Protein AF-A0A9P6QKY1-F1 (afdb_monomer_lite)

Radius of gyration: 24.59 Å; chains: 1; bounding box: 48×55×64 Å

Organism: NCBI:txid64522

Structure (mmCIF, N/CA/C/O backbone):
data_AF-A0A9P6QKY1-F1
#
_entry.id   AF-A0A9P6QKY1-F1
#
loop_
_atom_site.group_PDB
_atom_site.id
_atom_site.type_symbol
_atom_site.label_atom_id
_atom_site.label_alt_id
_atom_site.label_comp_id
_atom_site.label_asym_id
_atom_site.label_entity_id
_atom_site.label_seq_id
_atom_site.pdbx_PDB_ins_code
_atom_site.Cartn_x
_atom_site.Cartn_y
_atom_site.Cartn_z
_atom_site.occupancy
_atom_site.B_iso_or_equiv
_atom_site.auth_seq_id
_atom_site.auth_comp_id
_atom_site.auth_asym_id
_atom_site.auth_atom_id
_atom_site.pdbx_PDB_model_num
ATOM 1 N N . MET A 1 1 ? -6.851 18.983 14.180 1.00 79.69 1 MET A N 1
ATOM 2 C CA . MET A 1 1 ? -6.840 17.558 13.769 1.00 79.69 1 MET A CA 1
ATOM 3 C C . MET A 1 1 ? -8.216 16.949 14.043 1.00 79.69 1 MET A C 1
ATOM 5 O O . MET A 1 1 ? -8.882 17.401 14.970 1.00 79.69 1 MET A O 1
ATOM 9 N N . HIS A 1 2 ? -8.666 15.983 13.232 1.00 94.00 2 HIS A N 1
ATOM 10 C CA . HIS A 1 2 ? -10.022 15.396 13.309 1.00 94.00 2 HIS A CA 1
ATOM 11 C C . HIS A 1 2 ? -10.077 14.049 14.049 1.00 94.00 2 HIS A C 1
ATOM 13 O O . HIS A 1 2 ? -11.131 13.424 14.133 1.00 94.00 2 HIS A O 1
ATOM 19 N N . GLY A 1 3 ? -8.948 13.593 14.584 1.00 94.62 3 GLY A N 1
ATOM 20 C CA . GLY A 1 3 ? -8.830 12.294 15.221 1.00 94.62 3 GLY A CA 1
ATOM 21 C C . GLY A 1 3 ? -7.382 11.898 15.446 1.00 94.62 3 GLY A C 1
ATOM 22 O O . GLY A 1 3 ? -6.483 12.725 15.276 1.00 94.62 3 GLY A O 1
ATOM 23 N N . ILE A 1 4 ? -7.203 10.636 15.818 1.00 94.75 4 ILE A N 1
ATOM 24 C CA . ILE A 1 4 ? -5.917 9.976 16.040 1.00 94.75 4 ILE A CA 1
ATOM 25 C C . ILE A 1 4 ? -5.932 8.651 15.276 1.00 94.75 4 ILE A C 1
ATOM 27 O O . ILE A 1 4 ? -6.934 7.933 15.306 1.00 94.75 4 ILE A O 1
ATOM 31 N N . ASP A 1 5 ? -4.815 8.346 14.621 1.00 95.25 5 ASP A N 1
ATOM 32 C CA . ASP A 1 5 ? -4.523 7.040 14.040 1.00 95.25 5 ASP A CA 1
ATOM 33 C C . ASP A 1 5 ? -3.373 6.398 14.824 1.00 95.25 5 ASP A C 1
ATOM 35 O O . ASP A 1 5 ? -2.398 7.077 15.150 1.00 95.25 5 ASP A O 1
ATOM 39 N N . LEU A 1 6 ? -3.520 5.126 15.191 1.00 94.38 6 LEU A N 1
ATOM 40 C CA . LEU A 1 6 ? -2.511 4.376 15.935 1.00 94.38 6 LEU A CA 1
ATOM 41 C C . LEU A 1 6 ? -1.862 3.328 15.035 1.00 94.38 6 LEU A C 1
ATOM 43 O O . LEU A 1 6 ? -2.525 2.382 14.617 1.00 94.38 6 LEU A O 1
ATOM 47 N N . ASP A 1 7 ? -0.557 3.458 14.828 1.00 93.81 7 ASP A N 1
ATOM 48 C CA . ASP A 1 7 ? 0.249 2.520 14.046 1.00 93.81 7 ASP A CA 1
ATOM 49 C C . ASP A 1 7 ? 1.260 1.805 14.957 1.00 93.81 7 ASP A C 1
ATOM 51 O O . ASP A 1 7 ? 2.445 2.134 15.020 1.00 93.81 7 ASP A O 1
ATOM 55 N N . TRP A 1 8 ? 0.752 0.892 15.793 1.00 92.94 8 TRP A N 1
ATOM 56 C CA . TRP A 1 8 ? 1.600 0.052 16.643 1.00 92.94 8 TRP A CA 1
ATOM 57 C C . TRP A 1 8 ? 1.934 -1.229 15.886 1.00 92.94 8 TRP A C 1
ATOM 59 O O . TRP A 1 8 ? 1.066 -2.078 15.680 1.00 92.94 8 TRP A O 1
ATOM 69 N N . GLU A 1 9 ? 3.214 -1.402 15.558 1.00 91.06 9 GLU A N 1
ATOM 70 C CA . GLU A 1 9 ? 3.731 -2.570 14.846 1.00 91.06 9 GLU A CA 1
ATOM 71 C C . GLU A 1 9 ? 4.593 -3.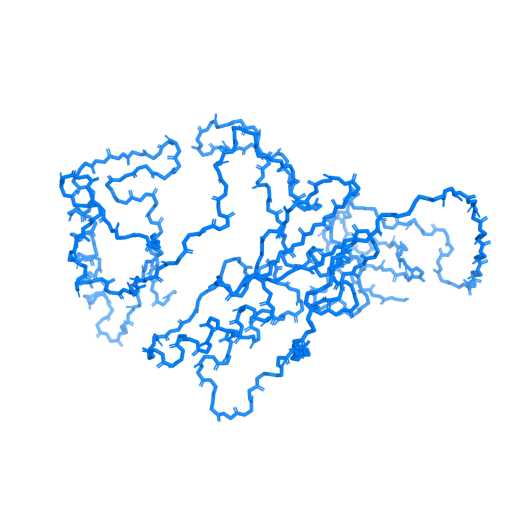508 15.726 1.00 91.06 9 GLU A C 1
ATOM 73 O O . GLU A 1 9 ? 5.805 -3.373 15.799 1.00 91.06 9 GLU A O 1
ATOM 78 N N . TYR A 1 10 ? 4.071 -4.499 16.444 1.00 89.50 10 TYR A N 1
ATOM 79 C CA . TYR A 1 10 ? 2.673 -4.888 16.576 1.00 89.50 10 TYR A CA 1
ATOM 80 C C . TYR A 1 10 ? 2.401 -5.335 18.019 1.00 89.50 10 TYR A C 1
ATOM 82 O O . TYR A 1 10 ? 3.297 -5.887 18.659 1.00 89.50 10 TYR A O 1
ATOM 90 N N . PRO A 1 11 ? 1.173 -5.183 18.539 1.00 91.12 11 PRO A N 1
ATOM 91 C CA . PRO A 1 11 ? 0.837 -5.720 19.849 1.00 91.12 11 PRO A CA 1
ATOM 92 C C . PRO A 1 11 ? 1.065 -7.238 19.915 1.00 91.12 11 PRO A C 1
ATOM 94 O O . PRO A 1 11 ? 0.528 -7.995 19.101 1.00 91.12 11 PRO A O 1
ATOM 97 N N . GLY A 1 12 ? 1.867 -7.678 20.887 1.00 87.44 12 GLY A N 1
ATOM 98 C CA . GLY A 1 12 ? 2.045 -9.086 21.247 1.00 87.44 12 GLY A CA 1
ATOM 99 C C . GLY A 1 12 ? 3.067 -9.837 20.396 1.00 87.44 12 GLY A C 1
ATOM 100 O O . GLY A 1 12 ? 3.273 -11.030 20.612 1.00 87.44 12 GLY A O 1
ATOM 101 N N . ARG A 1 13 ? 3.725 -9.163 19.442 1.00 86.00 13 ARG A N 1
ATOM 102 C CA . ARG A 1 13 ? 4.714 -9.782 18.551 1.00 86.00 13 ARG A CA 1
ATOM 103 C C . ARG A 1 13 ? 5.749 -8.784 18.038 1.00 86.00 13 ARG A C 1
ATOM 105 O O . ARG A 1 13 ? 5.562 -7.576 18.098 1.00 86.00 13 ARG A O 1
ATOM 112 N N . GLY A 1 14 ? 6.824 -9.309 17.457 1.00 84.00 14 GLY A N 1
ATOM 113 C CA . GLY A 1 14 ? 7.843 -8.481 16.812 1.00 84.00 14 GLY A CA 1
ATOM 114 C C . GLY A 1 14 ? 7.325 -7.765 15.558 1.00 84.00 14 GLY A C 1
ATOM 115 O O . GLY A 1 14 ? 6.615 -8.363 14.746 1.00 84.00 14 GLY A O 1
ATOM 116 N N . GLY A 1 15 ? 7.722 -6.500 15.410 1.00 84.44 15 GLY A N 1
ATOM 117 C CA . GLY A 1 15 ? 7.685 -5.732 14.164 1.00 84.44 15 GLY A CA 1
ATOM 118 C C . GLY A 1 15 ? 9.115 -5.397 13.746 1.00 84.44 15 GLY A C 1
ATOM 119 O O . GLY A 1 15 ? 9.842 -6.274 13.279 1.00 84.44 15 GLY A O 1
ATOM 120 N N . ALA A 1 16 ? 9.547 -4.158 13.981 1.00 84.00 16 ALA A N 1
ATOM 121 C CA . ALA A 1 16 ? 10.960 -3.798 13.892 1.00 84.00 16 ALA A CA 1
ATOM 122 C C . ALA A 1 16 ? 11.779 -4.515 14.984 1.00 84.00 16 ALA A C 1
ATOM 124 O O . ALA A 1 16 ? 11.264 -4.803 16.067 1.00 84.00 16 ALA A O 1
ATOM 125 N N . ILE A 1 17 ? 13.061 -4.795 14.721 1.00 82.25 17 ILE A N 1
ATOM 126 C CA . ILE A 1 17 ? 13.907 -5.615 15.614 1.00 82.25 17 ILE A CA 1
ATOM 127 C C . ILE A 1 17 ? 14.066 -5.025 17.023 1.00 82.25 17 ILE A C 1
ATOM 129 O O . ILE A 1 17 ? 14.285 -5.760 17.982 1.00 82.25 17 ILE A O 1
ATOM 133 N N . CYS A 1 18 ? 13.950 -3.704 17.156 1.00 86.38 18 CYS A N 1
ATOM 134 C CA . CYS A 1 18 ? 14.085 -2.998 18.424 1.00 86.38 18 CYS A CA 1
ATOM 135 C C . CYS A 1 18 ? 12.757 -2.787 19.165 1.00 86.38 18 CYS A C 1
ATOM 137 O O . CYS A 1 18 ? 12.752 -2.181 20.237 1.00 86.38 18 CYS A O 1
ATOM 139 N N . ASN A 1 19 ? 11.638 -3.278 18.626 1.00 89.81 19 ASN A N 1
ATOM 140 C CA . ASN A 1 19 ? 10.351 -3.142 19.291 1.00 89.81 19 ASN A CA 1
ATOM 141 C C . ASN A 1 19 ? 10.312 -4.016 20.547 1.00 89.81 19 ASN A C 1
ATOM 143 O O . ASN A 1 19 ? 10.598 -5.214 20.508 1.00 89.81 19 ASN A O 1
ATOM 147 N N . THR A 1 20 ? 9.923 -3.411 21.668 1.00 91.25 20 THR A N 1
ATOM 148 C CA . THR A 1 20 ? 9.626 -4.149 22.896 1.00 91.25 20 THR A CA 1
ATOM 149 C C . THR A 1 20 ? 8.319 -4.905 22.714 1.00 91.25 20 THR A C 1
ATOM 151 O O . THR A 1 20 ? 7.328 -4.330 22.271 1.00 91.25 20 THR A O 1
ATOM 154 N N . VAL A 1 21 ? 8.321 -6.183 23.087 1.00 92.31 21 VAL A N 1
ATOM 155 C CA . VAL A 1 21 ? 7.163 -7.070 22.954 1.00 92.31 21 VAL A CA 1
ATOM 156 C C . VAL A 1 21 ? 6.808 -7.650 24.311 1.00 92.31 21 VAL A C 1
ATOM 158 O O . VAL A 1 21 ? 7.677 -8.141 25.034 1.00 92.31 21 VAL A O 1
ATOM 161 N N . SER A 1 22 ? 5.522 -7.638 24.640 1.00 92.94 22 SER A N 1
ATOM 162 C CA . SER A 1 22 ? 4.975 -8.268 25.834 1.00 92.94 22 SER A CA 1
ATOM 163 C C . SER A 1 22 ? 3.760 -9.129 25.485 1.00 92.94 22 SER A C 1
ATOM 165 O O . SER A 1 22 ? 2.920 -8.715 24.685 1.00 92.94 22 SER A O 1
ATOM 167 N N . PRO A 1 23 ? 3.574 -10.292 26.138 1.00 90.44 23 PRO A N 1
ATOM 168 C CA . PRO A 1 23 ? 2.351 -11.083 25.975 1.00 90.44 23 PRO A CA 1
ATOM 169 C C . PRO A 1 23 ? 1.082 -10.326 26.413 1.00 90.44 23 PRO A C 1
ATOM 171 O O . PRO A 1 23 ? -0.024 -10.723 26.058 1.00 90.44 23 PRO A O 1
ATOM 174 N N . ASN A 1 24 ? 1.226 -9.228 27.166 1.00 92.88 24 ASN A N 1
ATOM 175 C CA . ASN A 1 24 ? 0.111 -8.394 27.617 1.00 92.88 24 ASN A CA 1
ATOM 176 C C . ASN A 1 24 ? -0.253 -7.266 26.636 1.00 92.88 24 ASN A C 1
ATOM 178 O O . ASN A 1 24 ? -1.243 -6.574 26.868 1.00 92.88 24 ASN A O 1
ATOM 182 N N . ASP A 1 25 ? 0.509 -7.053 25.559 1.00 94.00 25 ASP A N 1
ATOM 183 C CA . ASP A 1 25 ? 0.324 -5.904 24.662 1.00 94.00 25 ASP A CA 1
ATOM 184 C C . ASP A 1 25 ? -1.070 -5.868 24.034 1.00 94.00 25 ASP A C 1
ATOM 186 O O . ASP A 1 25 ? -1.705 -4.821 24.043 1.00 94.00 25 ASP A O 1
ATOM 190 N N . SER A 1 26 ? -1.596 -7.000 23.552 1.00 88.00 26 SER A N 1
ATOM 191 C CA . SER A 1 26 ? -2.948 -7.058 22.972 1.00 88.00 26 SER A CA 1
ATOM 192 C C . SER A 1 26 ? -4.027 -6.652 23.986 1.00 88.00 26 SER A C 1
ATOM 194 O O . SER A 1 26 ? -4.964 -5.923 23.654 1.00 88.00 26 SER A O 1
ATOM 196 N N . ALA A 1 27 ? -3.890 -7.093 25.244 1.00 88.56 27 ALA A N 1
ATOM 197 C CA . ALA A 1 27 ? -4.816 -6.735 26.317 1.00 88.56 27 ALA A CA 1
ATOM 198 C C . ALA A 1 27 ? -4.703 -5.244 26.678 1.00 88.56 27 ALA A C 1
ATOM 200 O O . ALA A 1 27 ? -5.717 -4.557 26.805 1.00 88.56 27 ALA A O 1
ATOM 201 N N . ASN A 1 28 ? -3.477 -4.730 26.772 1.00 94.06 28 ASN A N 1
ATOM 202 C CA . ASN A 1 28 ? -3.206 -3.327 27.075 1.00 94.06 28 ASN A CA 1
ATOM 203 C C . ASN A 1 28 ? -3.630 -2.396 25.934 1.00 94.06 28 ASN A C 1
ATOM 205 O O . ASN A 1 28 ? -4.143 -1.311 26.188 1.00 94.06 28 ASN A O 1
ATOM 209 N N . TYR A 1 29 ? -3.484 -2.823 24.681 1.00 93.12 29 TYR A N 1
ATOM 210 C CA . TYR A 1 29 ? -3.915 -2.060 23.517 1.00 93.12 29 TYR A CA 1
ATOM 211 C C . TYR A 1 29 ? -5.436 -1.864 23.511 1.00 93.12 29 TYR A C 1
ATOM 213 O O . TYR A 1 29 ? -5.920 -0.765 23.250 1.00 93.12 29 TYR A O 1
ATOM 221 N N . LEU A 1 30 ? -6.208 -2.883 23.910 1.00 90.19 30 LEU A N 1
ATOM 222 C CA . LEU A 1 30 ? -7.654 -2.737 24.102 1.00 90.19 30 LEU A CA 1
ATOM 223 C C . LEU A 1 30 ? -7.997 -1.727 25.209 1.00 90.19 30 LEU A C 1
ATOM 225 O O . LEU A 1 30 ? -8.941 -0.950 25.051 1.00 90.19 30 LEU A O 1
ATOM 229 N N . VAL A 1 31 ? -7.257 -1.738 26.322 1.00 95.94 31 VAL A N 1
ATOM 230 C CA . VAL A 1 31 ? -7.430 -0.751 27.401 1.00 95.94 31 VAL A CA 1
ATOM 231 C C . VAL A 1 31 ? -7.135 0.657 26.878 1.00 95.94 31 VAL A C 1
ATOM 233 O O . VAL A 1 31 ? -7.994 1.526 27.002 1.00 95.94 31 VAL A O 1
ATOM 236 N N . LEU A 1 32 ? -6.006 0.850 26.187 1.00 95.38 32 LEU A N 1
ATOM 237 C CA . LEU A 1 32 ? -5.625 2.120 25.566 1.00 95.38 32 LEU A CA 1
ATOM 238 C C . LEU A 1 32 ? -6.720 2.655 24.634 1.00 95.38 32 LEU A C 1
ATOM 240 O O . LEU A 1 32 ? -7.114 3.812 24.752 1.00 95.38 32 LEU A O 1
ATOM 244 N N . LEU A 1 33 ? -7.246 1.825 23.728 1.00 93.25 33 LEU A N 1
ATOM 245 C CA . LEU A 1 33 ? -8.298 2.237 22.794 1.00 93.25 33 LEU A CA 1
ATOM 246 C C . LEU A 1 33 ? -9.579 2.678 23.520 1.00 93.25 33 LEU A C 1
ATOM 248 O O . LEU A 1 33 ? -10.215 3.651 23.110 1.00 93.25 33 LEU A O 1
ATOM 252 N N . ARG A 1 34 ? -9.961 1.981 24.599 1.00 94.75 34 ARG A N 1
ATOM 253 C CA . ARG A 1 34 ? -11.142 2.322 25.410 1.00 94.75 34 ARG A CA 1
ATOM 254 C C . ARG A 1 34 ? -10.952 3.631 26.162 1.00 94.75 34 ARG A C 1
ATOM 256 O O . ARG A 1 34 ? -11.845 4.475 26.130 1.00 94.75 34 ARG A O 1
ATOM 263 N N . GLU A 1 35 ? -9.808 3.801 26.812 1.00 97.12 35 GLU A N 1
ATOM 264 C CA . GLU A 1 35 ? -9.489 5.018 27.556 1.00 97.12 35 GLU A CA 1
ATOM 265 C C . GLU A 1 35 ? -9.381 6.219 26.620 1.00 97.12 35 GLU A C 1
ATOM 267 O O . GLU A 1 35 ? -9.998 7.250 26.879 1.00 97.12 35 GLU A O 1
ATOM 272 N N . LEU A 1 36 ? -8.694 6.068 25.485 1.00 95.06 36 LEU A N 1
ATOM 273 C CA . LEU A 1 36 ? -8.561 7.129 24.495 1.00 95.06 36 LEU A CA 1
ATOM 274 C C . LEU A 1 36 ? -9.926 7.534 23.931 1.00 95.06 36 LEU A C 1
ATOM 276 O O . LEU A 1 36 ? -10.232 8.722 23.876 1.00 95.06 36 LEU A O 1
ATOM 280 N N . ARG A 1 37 ? -10.788 6.568 23.585 1.00 95.75 37 ARG A N 1
ATOM 281 C CA . ARG A 1 37 ? -12.160 6.861 23.146 1.00 95.75 37 ARG A CA 1
ATOM 282 C C . ARG A 1 37 ? -12.946 7.628 24.209 1.00 95.75 37 ARG A C 1
ATOM 284 O O . ARG A 1 37 ? -13.554 8.642 23.876 1.00 95.75 37 ARG A O 1
ATOM 291 N N . ALA A 1 38 ? -12.909 7.171 25.462 1.00 95.88 38 ALA A N 1
ATOM 292 C CA . ALA A 1 38 ? -13.617 7.816 26.565 1.00 95.88 38 ALA A CA 1
ATOM 293 C C . ALA A 1 38 ? -13.131 9.256 26.791 1.00 95.88 38 ALA A C 1
ATOM 295 O O . ALA A 1 38 ? -13.950 10.164 26.904 1.00 95.88 38 ALA A O 1
ATOM 296 N N . GLN A 1 39 ? -11.815 9.488 26.788 1.00 96.88 39 GLN A N 1
ATOM 297 C CA . GLN A 1 39 ? -11.246 10.832 26.931 1.00 96.88 39 GLN A CA 1
ATOM 298 C C . GLN A 1 39 ? -11.596 11.737 25.746 1.00 96.88 39 GLN A C 1
ATOM 300 O O . GLN A 1 39 ? -11.963 12.891 25.943 1.00 96.88 39 GLN A O 1
ATOM 305 N N . MET A 1 40 ? -11.557 11.219 24.515 1.00 95.00 40 MET A N 1
ATOM 306 C CA . MET A 1 40 ? -11.964 11.982 23.331 1.00 95.00 40 MET A CA 1
ATOM 307 C C . MET A 1 40 ? -13.449 12.367 23.372 1.00 95.00 40 MET A C 1
ATOM 309 O O . MET A 1 40 ? -13.797 13.458 22.931 1.00 95.00 40 MET A O 1
ATOM 313 N N . ASP A 1 41 ? -14.325 11.498 23.879 1.00 95.19 41 ASP A N 1
ATOM 314 C CA . ASP A 1 41 ? -15.757 11.801 24.011 1.00 95.19 41 ASP A CA 1
ATOM 315 C C . ASP A 1 41 ? -16.029 12.849 25.101 1.00 95.19 41 ASP A C 1
ATOM 317 O O . ASP A 1 41 ? -16.921 13.682 24.939 1.00 95.19 41 ASP A O 1
ATOM 321 N N . LEU A 1 42 ? -15.246 12.839 26.186 1.00 97.38 42 LEU A N 1
ATOM 322 C CA . LEU A 1 42 ? -15.329 13.839 27.254 1.00 97.38 42 LEU A CA 1
ATOM 323 C C . LEU A 1 42 ? -14.832 15.218 26.804 1.00 97.38 42 LEU A C 1
ATOM 325 O O . LEU A 1 42 ? -15.496 16.217 27.066 1.00 97.38 42 LEU A O 1
ATOM 329 N N . GLU A 1 43 ? -13.685 15.270 26.127 1.00 97.62 43 GLU A N 1
ATOM 330 C CA . GLU A 1 43 ? -13.065 16.526 25.686 1.00 97.62 43 GLU A CA 1
ATOM 331 C C . GLU A 1 43 ? -13.818 17.159 24.505 1.00 97.62 43 GLU A C 1
ATOM 333 O O . GLU A 1 43 ? -13.905 18.382 24.385 1.00 97.62 43 GLU A O 1
ATOM 338 N N . PHE A 1 44 ? -14.405 16.334 23.630 1.00 96.69 44 PHE A N 1
ATOM 339 C CA . PHE A 1 44 ? -15.083 16.783 22.411 1.00 96.69 44 PHE A CA 1
ATOM 340 C C . PHE A 1 44 ? -16.556 16.331 22.358 1.00 96.69 44 PHE A C 1
ATOM 342 O O . PHE A 1 44 ? -16.955 15.623 21.429 1.00 96.69 44 PHE A O 1
ATOM 349 N N . PRO A 1 45 ? -17.416 16.780 23.294 1.00 94.81 45 PRO A N 1
ATOM 350 C CA . PRO A 1 45 ? -18.779 16.259 23.445 1.00 94.81 45 PRO A CA 1
ATOM 351 C C . PRO A 1 45 ? -19.698 16.561 22.252 1.00 94.81 45 PRO A C 1
ATOM 353 O O . PRO A 1 45 ? -20.673 15.851 22.020 1.00 94.81 45 PRO A O 1
ATOM 356 N N . ASN A 1 46 ? -19.382 17.605 21.479 1.00 96.31 46 ASN A N 1
ATOM 357 C CA . ASN A 1 46 ? -20.157 18.033 20.310 1.00 96.31 46 ASN A CA 1
ATOM 358 C C . ASN A 1 46 ? -19.431 17.782 18.979 1.00 96.31 46 ASN A C 1
ATOM 360 O O . ASN A 1 46 ? -19.927 18.185 17.930 1.00 96.31 46 ASN A O 1
ATOM 364 N N . ASP A 1 47 ? -18.255 17.147 19.004 1.00 94.88 47 ASP A N 1
ATOM 365 C CA . ASP A 1 47 ? -17.453 16.889 17.808 1.00 94.88 47 ASP A CA 1
ATOM 366 C C . ASP A 1 47 ? -16.799 15.506 17.885 1.00 94.88 47 ASP A C 1
ATOM 368 O O . ASP A 1 47 ? -15.733 15.311 18.475 1.00 94.88 47 ASP A O 1
ATOM 372 N N . ARG A 1 48 ? -17.455 14.518 17.271 1.00 92.44 48 ARG A N 1
ATOM 373 C CA . ARG A 1 48 ? -17.008 13.127 17.328 1.00 92.44 48 ARG A CA 1
ATOM 374 C C . ARG A 1 48 ? -15.720 12.926 16.527 1.00 92.44 48 ARG A C 1
ATOM 376 O O . ARG A 1 48 ? -15.744 12.685 15.322 1.00 92.44 48 ARG A O 1
ATOM 383 N N . LYS A 1 49 ? -14.593 12.926 17.235 1.00 94.69 49 LYS A N 1
ATOM 384 C CA . LYS A 1 49 ? -13.260 12.660 16.674 1.00 94.69 49 LYS A CA 1
ATOM 385 C C . LYS A 1 49 ? -13.088 11.209 16.216 1.00 94.69 49 LYS A C 1
ATOM 387 O O . LYS A 1 49 ? -13.568 10.287 16.881 1.00 94.69 49 LYS A O 1
ATOM 392 N N . LEU A 1 50 ? -12.346 10.993 15.130 1.00 94.12 50 LEU A N 1
ATOM 393 C CA . LEU A 1 50 ? -11.979 9.658 14.646 1.00 94.12 50 LEU A CA 1
ATOM 394 C C . LEU A 1 50 ? -10.921 9.011 15.548 1.00 94.12 50 LEU A C 1
ATOM 396 O O . LEU A 1 50 ? -9.988 9.672 15.993 1.00 94.12 50 LEU A O 1
ATOM 400 N N . LEU A 1 51 ? -11.072 7.711 15.783 1.00 93.25 51 LEU A N 1
ATOM 401 C CA . LEU A 1 51 ? -10.035 6.855 16.348 1.00 93.25 51 LEU A CA 1
ATOM 402 C C . LEU A 1 51 ? -9.855 5.688 15.380 1.00 93.25 51 LEU A C 1
ATOM 404 O O . LEU A 1 51 ? -10.794 4.912 15.181 1.00 93.25 51 LEU A O 1
ATOM 408 N N . THR A 1 52 ? -8.699 5.626 14.732 1.00 92.88 52 THR A N 1
ATOM 409 C CA . THR A 1 52 ? -8.354 4.614 13.728 1.00 92.88 52 THR A CA 1
ATOM 410 C C . THR A 1 52 ? -7.044 3.924 14.093 1.00 92.88 52 THR A C 1
ATOM 412 O O . THR A 1 52 ? -6.351 4.340 15.024 1.00 92.88 52 THR A O 1
ATOM 415 N N . ALA A 1 53 ? -6.752 2.817 13.416 1.00 90.44 53 ALA A N 1
ATOM 416 C CA . ALA A 1 53 ? -5.495 2.109 13.573 1.00 90.44 53 ALA A CA 1
ATOM 417 C C . ALA A 1 53 ? -5.080 1.449 12.258 1.00 90.44 53 ALA A C 1
ATOM 419 O O . ALA A 1 53 ? -5.922 0.855 11.572 1.00 90.44 53 ALA A O 1
ATOM 420 N N . ALA A 1 54 ? -3.785 1.498 11.957 1.00 87.12 54 ALA A N 1
ATOM 421 C CA . ALA A 1 54 ? -3.150 0.589 11.019 1.00 87.12 54 ALA A CA 1
ATOM 422 C C . ALA A 1 54 ? -2.881 -0.739 11.738 1.00 87.12 54 ALA A C 1
ATOM 424 O O . ALA A 1 54 ? -2.384 -0.789 12.863 1.00 87.12 54 ALA A O 1
ATOM 425 N N . VAL A 1 55 ? -3.297 -1.838 11.109 1.00 82.94 55 VAL A N 1
ATOM 426 C CA . VAL A 1 55 ? -3.198 -3.178 11.689 1.00 82.94 55 VAL A CA 1
ATOM 427 C C . VAL A 1 55 ? -2.647 -4.146 10.659 1.00 82.94 55 VAL A C 1
ATOM 429 O O . VAL A 1 55 ? -2.815 -3.984 9.449 1.00 82.94 55 VAL A O 1
ATOM 432 N N . ARG A 1 56 ? -2.011 -5.203 11.150 1.00 78.19 56 ARG A N 1
ATOM 433 C CA . ARG A 1 56 ? -1.519 -6.294 10.316 1.00 78.19 56 ARG A CA 1
ATOM 434 C C . ARG A 1 56 ? -2.679 -7.022 9.624 1.00 78.19 56 ARG A C 1
ATOM 436 O O . ARG A 1 56 ? -3.752 -7.187 10.192 1.00 78.19 56 ARG A O 1
ATOM 443 N N . VAL A 1 57 ? -2.423 -7.557 8.427 1.00 69.06 57 VAL A N 1
ATOM 444 C CA . VAL A 1 57 ? -3.393 -8.382 7.672 1.00 69.06 57 VAL A CA 1
ATOM 445 C C . VAL A 1 57 ? -3.770 -9.693 8.380 1.00 69.06 57 VAL A C 1
ATOM 447 O O . VAL A 1 57 ? -4.842 -10.246 8.154 1.00 69.06 57 VAL A O 1
ATOM 450 N N . GLN A 1 58 ? -2.887 -10.213 9.238 1.00 64.50 58 GLN A N 1
ATOM 451 C CA . GLN A 1 58 ? -3.175 -11.364 10.092 1.00 64.50 58 GLN A CA 1
ATOM 452 C C . GLN A 1 58 ? -3.743 -10.885 11.436 1.00 64.50 58 GLN A C 1
ATOM 454 O O . GLN A 1 58 ? -3.262 -9.869 11.942 1.00 64.50 58 GLN A O 1
ATOM 459 N N . PRO A 1 59 ? -4.679 -11.637 12.048 1.00 56.69 59 PRO A N 1
ATOM 460 C CA . PRO A 1 59 ? -5.221 -11.335 13.373 1.00 56.69 59 PRO A CA 1
ATOM 461 C C . PRO A 1 59 ? -4.159 -10.992 14.429 1.00 56.69 59 PRO A C 1
ATOM 463 O O . PRO A 1 59 ? -3.030 -11.494 14.380 1.00 56.69 59 PRO A O 1
ATOM 466 N N . PHE A 1 60 ? -4.535 -10.190 15.431 1.00 58.28 60 PHE A N 1
ATOM 467 C CA . PHE A 1 60 ? -3.725 -10.001 16.640 1.00 58.28 60 PHE A CA 1
ATOM 468 C C . PHE A 1 60 ? -3.411 -11.349 17.308 1.00 58.28 60 PHE A C 1
ATOM 470 O O . PHE A 1 60 ? -4.186 -12.303 17.180 1.00 58.28 60 PHE A O 1
ATOM 477 N N . ASP A 1 61 ? -2.268 -11.438 17.994 1.00 66.75 61 ASP A N 1
ATOM 478 C CA . ASP A 1 61 ? -1.953 -12.636 18.776 1.00 66.75 61 ASP A CA 1
ATOM 479 C C . ASP A 1 61 ? -2.750 -12.644 20.083 1.00 66.75 61 ASP A C 1
ATOM 481 O O . ASP A 1 61 ? -2.896 -11.616 20.758 1.00 66.75 61 ASP A O 1
ATOM 485 N N . GLY A 1 62 ? -3.269 -13.823 20.423 1.00 60.09 62 GLY A N 1
ATOM 486 C CA . GLY A 1 62 ? -3.839 -14.111 21.730 1.00 60.09 62 GLY A CA 1
ATOM 487 C C . GLY A 1 62 ? -2.751 -14.286 22.789 1.00 60.09 62 GLY A C 1
ATOM 488 O O . GLY A 1 62 ? -1.557 -14.291 22.497 1.00 60.09 62 GLY A O 1
ATOM 489 N N . ALA A 1 63 ? -3.169 -14.490 24.040 1.00 61.28 63 ALA A N 1
ATOM 490 C CA . ALA A 1 63 ? -2.253 -14.731 25.163 1.00 61.28 63 ALA A CA 1
ATOM 491 C C . ALA A 1 63 ? -1.382 -15.996 24.992 1.00 61.28 63 ALA A C 1
ATOM 493 O O . ALA A 1 63 ? -0.400 -16.179 25.704 1.00 61.28 63 ALA A O 1
ATOM 494 N N . ASP A 1 64 ? -1.741 -16.870 24.053 1.00 68.25 64 ASP A N 1
ATOM 495 C CA . ASP A 1 64 ? -1.007 -18.074 23.673 1.00 68.25 64 ASP A CA 1
ATOM 496 C C . ASP A 1 64 ? 0.015 -17.842 22.543 1.00 68.25 64 ASP A C 1
ATOM 498 O O . ASP A 1 64 ? 0.642 -18.799 22.083 1.00 68.25 64 ASP A O 1
ATOM 502 N N . GLY A 1 65 ? 0.180 -16.597 22.080 1.00 58.53 65 GLY A N 1
ATOM 503 C CA . GLY A 1 65 ? 1.104 -16.228 21.004 1.00 58.53 65 GLY A CA 1
ATOM 504 C C . GLY A 1 65 ? 0.669 -16.710 19.618 1.00 58.53 65 GLY A C 1
ATOM 505 O O . GLY A 1 65 ? 1.494 -16.767 18.705 1.00 58.53 65 GLY A O 1
ATOM 506 N N . LYS A 1 66 ? -0.601 -17.102 19.450 1.00 65.25 66 LYS A N 1
ATOM 507 C CA . LYS A 1 66 ? -1.162 -17.537 18.165 1.00 65.25 66 LYS A CA 1
ATOM 508 C C . LYS A 1 66 ? -2.156 -16.507 17.631 1.00 65.25 66 LYS A C 1
ATOM 510 O O . LYS A 1 66 ? -2.836 -15.860 18.433 1.00 65.25 66 LYS A O 1
ATOM 515 N N . PRO A 1 67 ? -2.324 -16.400 16.296 1.00 55.25 67 PRO A N 1
ATOM 516 C CA . PRO A 1 67 ? -3.373 -15.569 15.718 1.00 55.25 67 PRO A CA 1
ATOM 517 C C . PRO A 1 67 ? -4.735 -15.938 16.312 1.00 55.25 67 PRO A C 1
ATOM 519 O O . PRO A 1 67 ? -5.144 -17.101 16.265 1.00 55.25 67 PRO A O 1
ATOM 522 N N . MET A 1 68 ? -5.435 -14.956 16.884 1.00 51.25 68 MET A N 1
ATOM 523 C CA . MET A 1 68 ? -6.734 -15.184 17.514 1.00 51.25 68 MET A CA 1
ATOM 524 C C . MET A 1 68 ? -7.739 -15.745 16.499 1.00 51.25 68 MET A C 1
ATOM 526 O O . MET A 1 68 ? -7.982 -15.146 15.453 1.00 51.25 68 MET A O 1
ATOM 530 N N . ALA A 1 69 ? -8.374 -16.873 16.833 1.00 52.12 69 ALA A N 1
ATOM 531 C CA . ALA A 1 69 ? -9.383 -17.514 15.981 1.00 52.12 69 ALA A CA 1
ATOM 532 C C . ALA A 1 69 ? -10.720 -16.744 15.925 1.00 52.12 69 ALA A C 1
ATOM 534 O O . ALA A 1 69 ? -11.501 -16.926 14.995 1.00 52.12 69 ALA A O 1
ATOM 535 N N . ASN A 1 70 ? -10.989 -15.880 16.911 1.00 50.56 70 ASN A N 1
ATOM 536 C CA . ASN A 1 70 ? -12.168 -15.020 16.960 1.00 50.56 70 ASN A CA 1
ATOM 537 C C . ASN A 1 70 ? -11.739 -13.550 17.070 1.00 50.56 70 ASN A C 1
ATOM 539 O O . ASN A 1 70 ? -11.303 -13.097 18.126 1.00 50.56 70 ASN A O 1
ATOM 543 N N . VAL A 1 71 ? -11.905 -12.817 15.970 1.00 49.03 71 VAL A N 1
ATOM 544 C CA . VAL A 1 71 ? -11.680 -11.369 15.860 1.00 49.03 71 VAL A CA 1
ATOM 545 C C . VAL A 1 71 ? -12.983 -10.617 15.592 1.00 49.03 71 VAL A C 1
ATOM 547 O O . VAL A 1 71 ? -12.959 -9.544 15.003 1.00 49.03 71 VAL A O 1
ATOM 550 N N . ALA A 1 72 ? -14.143 -11.151 15.998 1.00 50.62 72 ALA A N 1
ATOM 551 C CA . ALA A 1 72 ? -15.447 -10.518 15.752 1.00 50.62 72 ALA A CA 1
ATOM 552 C C . ALA A 1 72 ? -15.553 -9.092 16.333 1.00 50.62 72 ALA A C 1
ATOM 554 O O . ALA A 1 72 ? -16.360 -8.291 15.874 1.00 50.62 72 ALA A O 1
ATOM 555 N N . ALA A 1 73 ? -14.692 -8.752 17.295 1.00 50.06 73 ALA A N 1
ATOM 556 C CA . ALA A 1 73 ? -14.526 -7.397 17.812 1.00 50.06 73 ALA A CA 1
ATOM 557 C C . ALA A 1 73 ? -13.702 -6.445 16.900 1.00 50.06 73 ALA A C 1
ATOM 559 O O . ALA A 1 73 ? -13.637 -5.257 17.197 1.00 50.06 73 ALA A O 1
ATOM 560 N N . PHE A 1 74 ? -13.085 -6.931 15.811 1.00 45.00 74 PHE A N 1
ATOM 561 C CA . PHE A 1 74 ? -12.058 -6.244 14.996 1.00 45.00 74 PHE A CA 1
ATOM 562 C C . PHE A 1 74 ? -12.160 -6.503 13.467 1.00 45.00 74 PHE A C 1
ATOM 564 O O . PHE A 1 74 ? -11.171 -6.391 12.750 1.00 45.00 74 PHE A O 1
ATOM 571 N N . ALA A 1 75 ? -13.319 -6.908 12.945 1.00 34.19 75 ALA A N 1
ATOM 572 C CA . ALA A 1 75 ? -13.441 -7.612 11.659 1.00 34.19 75 ALA A CA 1
ATOM 573 C C . ALA A 1 75 ? -12.853 -6.931 10.387 1.00 34.19 75 ALA A C 1
ATOM 575 O O . ALA A 1 75 ? -13.298 -5.850 10.004 1.00 34.19 75 ALA A O 1
ATOM 576 N N . MET A 1 76 ? -11.996 -7.669 9.652 1.00 31.30 76 MET A N 1
ATOM 577 C CA . MET A 1 76 ? -11.900 -7.730 8.174 1.00 31.30 76 MET A CA 1
ATOM 578 C C . MET A 1 76 ? -11.463 -9.144 7.703 1.00 31.30 76 MET A C 1
ATOM 580 O O . MET A 1 76 ? -10.813 -9.884 8.436 1.00 31.30 76 MET A O 1
ATOM 584 N N . ASN A 1 77 ? -11.913 -9.513 6.497 1.00 33.94 77 ASN A N 1
ATOM 585 C CA . ASN A 1 77 ? -12.129 -10.854 5.917 1.00 33.94 77 ASN A CA 1
ATOM 586 C C . ASN A 1 77 ? -10.851 -11.602 5.437 1.00 33.94 77 ASN A C 1
ATOM 588 O O . ASN A 1 77 ? -9.960 -10.981 4.863 1.00 33.94 77 ASN A O 1
ATOM 592 N N . THR A 1 78 ? -10.789 -12.934 5.606 1.00 37.00 78 THR A N 1
ATOM 593 C CA . THR A 1 78 ? -9.609 -13.797 5.371 1.00 37.00 78 THR A CA 1
ATOM 594 C C . THR A 1 78 ? -9.926 -15.053 4.545 1.00 37.00 78 THR A C 1
ATOM 596 O O . THR A 1 78 ? -10.361 -16.048 5.111 1.00 37.00 78 THR A O 1
ATOM 599 N N . GLN A 1 79 ? -9.605 -15.085 3.242 1.00 33.22 79 GLN A N 1
ATOM 600 C CA . GLN A 1 79 ? -9.269 -16.333 2.521 1.00 33.22 79 GLN A CA 1
ATOM 601 C C . GLN A 1 79 ? -8.248 -16.056 1.400 1.00 33.22 79 GLN A C 1
ATOM 603 O O . GLN A 1 79 ? -8.403 -15.120 0.625 1.00 33.22 79 GLN A O 1
ATOM 608 N N . ASN A 1 80 ? -7.181 -16.860 1.367 1.00 35.09 80 ASN A N 1
ATOM 609 C CA . ASN A 1 80 ? -5.943 -16.698 0.591 1.00 35.09 80 ASN A CA 1
ATOM 610 C C . ASN A 1 80 ? -5.693 -17.947 -0.282 1.00 35.09 80 ASN A C 1
ATOM 612 O O . ASN A 1 80 ? -5.973 -19.048 0.200 1.00 35.09 80 ASN A O 1
ATOM 616 N N . PRO A 1 81 ? -5.049 -17.827 -1.458 1.00 38.50 81 PRO A N 1
ATOM 617 C CA . PRO A 1 81 ? -4.234 -18.896 -2.026 1.00 38.50 81 PRO A CA 1
ATOM 618 C C . PRO A 1 81 ? -2.739 -18.509 -2.157 1.00 38.50 81 PRO A C 1
ATOM 620 O O . PRO A 1 81 ? -2.374 -17.482 -2.711 1.00 38.50 81 PRO A O 1
ATOM 623 N N . ILE A 1 82 ? -1.880 -19.376 -1.604 1.00 36.50 82 ILE A N 1
ATOM 624 C CA . ILE A 1 82 ? -0.508 -19.794 -1.993 1.00 36.50 82 ILE A CA 1
ATOM 625 C C . ILE A 1 82 ? 0.416 -18.795 -2.759 1.00 36.50 82 ILE A C 1
ATOM 627 O O . ILE A 1 82 ? 1.093 -19.167 -3.703 1.00 36.50 82 ILE A O 1
ATOM 631 N N . SER A 1 83 ? 0.484 -17.542 -2.300 1.00 44.34 83 SER A N 1
ATOM 632 C CA . SER A 1 83 ? 1.670 -16.666 -2.154 1.00 44.34 83 SER A CA 1
ATOM 633 C C . SER A 1 83 ? 2.763 -16.606 -3.253 1.00 44.34 83 SER A C 1
ATOM 635 O O . SER A 1 83 ? 3.649 -17.455 -3.317 1.00 44.34 83 SER A O 1
ATOM 637 N N . MET A 1 84 ? 2.858 -15.447 -3.921 1.00 41.75 84 MET A N 1
ATOM 638 C CA . MET A 1 84 ? 4.062 -14.928 -4.615 1.00 41.75 84 MET A CA 1
ATOM 639 C C . MET A 1 84 ? 5.233 -14.563 -3.677 1.00 41.75 84 MET A C 1
ATOM 641 O O . MET A 1 84 ? 6.303 -14.153 -4.127 1.00 41.75 84 MET A O 1
ATOM 645 N N . TYR A 1 85 ? 5.023 -14.631 -2.362 1.00 49.38 85 TYR A N 1
ATOM 646 C CA . TYR A 1 85 ? 6.024 -14.279 -1.366 1.00 49.38 85 TYR A CA 1
ATOM 647 C C . TYR A 1 85 ? 7.044 -15.412 -1.251 1.00 49.38 85 TYR A C 1
ATOM 649 O O . TYR A 1 85 ? 6.754 -16.498 -0.749 1.00 49.38 85 TYR A O 1
ATOM 657 N N . VAL A 1 86 ? 8.247 -15.145 -1.753 1.00 47.53 86 VAL A N 1
ATOM 658 C CA . VAL A 1 86 ? 9.426 -15.990 -1.560 1.00 47.53 86 VAL A CA 1
ATOM 659 C C . VAL A 1 86 ? 9.998 -15.791 -0.156 1.00 47.53 86 VAL A C 1
ATOM 661 O O . VAL A 1 86 ? 9.771 -14.758 0.480 1.00 47.53 86 VAL A O 1
ATOM 664 N N . ASN A 1 87 ? 10.769 -16.767 0.334 1.00 50.59 87 ASN A N 1
ATOM 665 C CA . ASN A 1 87 ? 11.502 -16.607 1.590 1.00 50.59 87 ASN A CA 1
ATOM 666 C C . ASN A 1 87 ? 12.363 -15.339 1.536 1.00 50.59 87 ASN A C 1
ATOM 668 O O . ASN A 1 87 ? 13.176 -15.175 0.624 1.00 50.59 87 ASN A O 1
ATOM 672 N N . LYS A 1 88 ? 12.192 -14.464 2.533 1.00 56.41 88 LYS A N 1
ATOM 673 C CA . LYS A 1 88 ? 12.999 -13.253 2.696 1.00 56.41 88 LYS A CA 1
ATOM 674 C C . LYS A 1 88 ? 14.478 -13.643 2.746 1.00 56.41 88 LYS A C 1
ATOM 676 O O . LYS A 1 88 ? 14.889 -14.422 3.604 1.00 56.41 88 LYS A O 1
ATOM 681 N N . THR A 1 89 ? 15.273 -13.109 1.825 1.00 64.50 89 THR A N 1
ATOM 682 C CA . THR A 1 89 ? 16.732 -13.229 1.859 1.00 64.50 89 THR A CA 1
ATOM 683 C C . THR A 1 89 ? 17.303 -12.284 2.915 1.00 64.50 89 THR A C 1
ATOM 685 O O . THR A 1 89 ? 16.748 -11.216 3.166 1.00 64.50 89 THR A O 1
ATOM 688 N N . ASN A 1 90 ? 18.449 -12.632 3.508 1.00 70.94 90 ASN A N 1
ATOM 689 C CA . ASN A 1 90 ? 19.136 -11.758 4.476 1.00 70.94 90 ASN A CA 1
ATOM 690 C C . ASN A 1 90 ? 19.738 -10.495 3.836 1.00 70.94 90 ASN A C 1
ATOM 692 O O . ASN A 1 90 ? 20.239 -9.625 4.540 1.00 70.94 90 ASN A O 1
ATOM 696 N N . VAL A 1 91 ? 19.714 -10.407 2.505 1.00 75.62 91 VAL A N 1
ATOM 697 C CA . VAL A 1 91 ? 20.146 -9.241 1.738 1.00 75.62 91 VAL A CA 1
ATOM 698 C C . VAL A 1 91 ? 18.931 -8.697 1.004 1.00 75.62 91 VAL A C 1
ATOM 700 O O . VAL A 1 91 ? 18.354 -9.404 0.174 1.00 75.62 91 VAL A O 1
ATOM 703 N N . THR A 1 92 ? 18.560 -7.455 1.305 1.00 82.12 92 THR A N 1
ATOM 704 C CA . THR A 1 92 ? 17.572 -6.708 0.524 1.00 82.12 92 THR A CA 1
ATOM 705 C C . THR A 1 92 ? 18.288 -6.082 -0.675 1.00 82.12 92 THR A C 1
ATOM 707 O O . THR A 1 92 ? 19.227 -5.305 -0.474 1.00 82.12 92 THR A O 1
ATOM 710 N N . PRO A 1 93 ? 17.922 -6.431 -1.921 1.00 85.44 93 PRO A N 1
ATOM 711 C CA . PRO A 1 93 ? 18.508 -5.792 -3.091 1.00 85.44 93 PRO A CA 1
ATOM 712 C C . PRO A 1 93 ? 18.097 -4.318 -3.152 1.00 85.44 93 PRO A C 1
ATOM 714 O O . PRO A 1 93 ? 17.071 -3.929 -2.600 1.00 85.44 93 PRO A O 1
ATOM 717 N N . LYS A 1 94 ? 18.874 -3.504 -3.868 1.00 91.12 94 LYS A N 1
ATOM 718 C CA . LYS A 1 94 ? 18.466 -2.136 -4.190 1.00 91.12 94 LYS A CA 1
ATOM 719 C C . LYS A 1 94 ? 17.186 -2.158 -5.034 1.00 91.12 94 LYS A C 1
ATOM 721 O O . LYS A 1 94 ? 17.106 -2.887 -6.022 1.00 91.12 94 LYS A O 1
ATOM 726 N N . GLY A 1 95 ? 16.217 -1.348 -4.635 1.00 92.62 95 GLY A N 1
ATOM 727 C CA . GLY A 1 95 ? 14.974 -1.086 -5.338 1.00 92.62 95 GLY A CA 1
ATOM 728 C C . GLY A 1 95 ? 15.146 -0.104 -6.497 1.00 92.62 95 GLY A C 1
ATOM 729 O O . GLY A 1 95 ? 16.138 -0.133 -7.230 1.00 92.62 95 GLY A O 1
ATOM 730 N N . GLY A 1 96 ? 14.156 0.771 -6.663 1.00 92.62 96 GLY A N 1
ATOM 731 C CA . GLY A 1 96 ? 14.128 1.769 -7.723 1.00 92.62 96 GLY A CA 1
ATOM 732 C C . GLY A 1 96 ? 15.234 2.826 -7.606 1.00 92.62 96 GLY A C 1
ATOM 733 O O . GLY A 1 96 ? 16.012 2.845 -6.648 1.00 92.62 96 GLY A O 1
ATOM 734 N N . PRO A 1 97 ? 15.333 3.748 -8.579 1.00 91.38 97 PRO A N 1
ATOM 735 C CA . PRO A 1 97 ? 16.360 4.791 -8.588 1.00 91.38 97 PRO A CA 1
ATOM 736 C C . PRO A 1 97 ? 16.418 5.629 -7.303 1.00 91.38 97 PRO A C 1
ATOM 738 O O . PRO A 1 97 ? 17.505 6.051 -6.903 1.00 91.38 97 PRO A O 1
ATOM 741 N N . GLY A 1 98 ? 15.272 5.855 -6.654 1.00 90.19 98 GLY A N 1
ATOM 742 C CA . GLY A 1 98 ? 15.165 6.573 -5.392 1.00 90.19 98 GLY A CA 1
ATOM 743 C C . GLY A 1 98 ? 15.393 5.729 -4.137 1.00 90.19 98 GLY A C 1
ATOM 744 O O . GLY A 1 98 ? 15.280 6.292 -3.050 1.00 90.19 98 GLY A O 1
ATOM 745 N N . ASP A 1 99 ? 15.688 4.430 -4.253 1.00 91.75 99 ASP A N 1
ATOM 746 C CA . ASP A 1 99 ? 16.058 3.583 -3.118 1.00 91.75 99 ASP A CA 1
ATOM 747 C C . ASP A 1 99 ? 17.518 3.838 -2.729 1.00 91.75 99 ASP A C 1
ATOM 749 O O . ASP A 1 99 ? 18.462 3.563 -3.482 1.00 91.75 99 ASP A O 1
ATOM 753 N N . ARG A 1 100 ? 17.705 4.428 -1.553 1.00 90.06 100 ARG A N 1
ATOM 754 C CA . ARG A 1 100 ? 19.011 4.806 -1.018 1.00 90.06 100 ARG A CA 1
ATOM 755 C C . ARG A 1 100 ? 19.421 3.795 0.047 1.00 90.06 100 ARG A C 1
ATOM 757 O O . ARG A 1 100 ? 18.580 3.207 0.713 1.00 90.06 100 ARG A O 1
ATOM 764 N N . ASN A 1 101 ? 20.729 3.600 0.204 1.00 87.00 101 ASN A N 1
ATOM 765 C CA . ASN A 1 101 ? 21.263 2.796 1.300 1.00 87.00 101 ASN A CA 1
ATOM 766 C C . ASN A 1 101 ? 21.253 3.647 2.576 1.00 87.00 101 ASN A C 1
ATOM 768 O O . ASN A 1 101 ? 22.250 4.297 2.899 1.00 87.00 101 ASN A O 1
ATOM 772 N N . GLU A 1 102 ? 20.094 3.740 3.221 1.00 82.94 102 GLU A N 1
ATOM 773 C CA . GLU A 1 102 ? 19.865 4.651 4.342 1.00 82.94 102 GLU A CA 1
ATOM 774 C C . GLU A 1 102 ? 20.122 3.950 5.670 1.00 82.94 102 GLU A C 1
ATOM 776 O O . GLU A 1 102 ? 19.769 2.786 5.857 1.00 82.94 102 GLU A O 1
ATOM 781 N N . ILE A 1 103 ? 20.759 4.669 6.598 1.00 80.38 103 ILE A N 1
ATOM 782 C CA . ILE A 1 103 ? 20.970 4.185 7.961 1.00 80.38 103 ILE A CA 1
ATOM 783 C C . ILE A 1 103 ? 19.611 4.104 8.648 1.00 80.38 103 ILE A C 1
ATOM 785 O O . ILE A 1 103 ? 18.945 5.124 8.833 1.00 80.38 103 ILE A O 1
ATOM 789 N N . ASN A 1 104 ? 19.229 2.905 9.087 1.00 74.31 104 ASN A N 1
ATOM 790 C CA . ASN A 1 104 ? 18.094 2.757 9.981 1.00 74.31 104 ASN A CA 1
ATOM 791 C C . ASN A 1 104 ? 18.508 3.187 11.399 1.00 74.31 104 ASN A C 1
ATOM 793 O O . ASN A 1 104 ? 19.017 2.392 12.196 1.00 74.31 104 ASN A O 1
ATOM 797 N N . TYR A 1 105 ? 18.287 4.467 11.704 1.00 73.44 105 TYR A N 1
ATOM 798 C CA . TYR A 1 105 ? 18.571 5.054 13.016 1.00 73.44 105 TYR A CA 1
ATOM 799 C C . TYR A 1 105 ? 17.673 4.515 14.134 1.00 73.44 105 TYR A C 1
ATOM 801 O O . TYR A 1 105 ? 18.025 4.653 15.302 1.00 73.44 105 TYR A O 1
ATOM 809 N N . PHE A 1 106 ? 16.529 3.910 13.805 1.00 71.31 106 PHE A N 1
ATOM 810 C CA . PHE A 1 106 ? 15.552 3.491 14.809 1.00 71.31 106 PHE A CA 1
ATOM 811 C C . PHE A 1 106 ? 15.987 2.226 15.542 1.00 71.31 106 PHE A C 1
ATOM 813 O O . PHE A 1 106 ? 15.808 2.140 16.753 1.00 71.31 106 PHE A O 1
ATOM 820 N N . CYS A 1 107 ? 16.609 1.278 14.836 1.00 75.88 107 CYS A N 1
ATOM 821 C CA . CYS A 1 107 ? 16.964 -0.021 15.409 1.00 75.88 107 CYS A CA 1
ATOM 822 C C . CYS A 1 107 ? 18.447 -0.413 15.271 1.00 75.88 107 CYS A C 1
ATOM 824 O O . CYS A 1 107 ? 18.783 -1.581 15.459 1.00 75.88 107 CYS A O 1
ATOM 826 N N . ASN A 1 108 ? 19.348 0.530 14.961 1.00 75.69 108 ASN A N 1
ATOM 827 C CA . ASN A 1 108 ? 20.781 0.263 14.742 1.00 75.69 108 ASN A CA 1
ATOM 828 C C . ASN A 1 108 ? 21.056 -0.846 13.702 1.00 75.69 108 ASN A C 1
ATOM 830 O O . ASN A 1 108 ? 22.062 -1.548 13.789 1.00 75.69 108 ASN A O 1
ATOM 834 N N . GLU A 1 109 ? 20.193 -0.999 12.693 1.00 74.12 109 GLU A N 1
ATOM 835 C CA . GLU A 1 109 ? 20.321 -2.053 11.668 1.00 74.12 109 GLU A CA 1
ATOM 836 C C . GLU A 1 109 ? 21.372 -1.723 10.589 1.00 74.12 109 GLU A C 1
ATOM 838 O O . GLU A 1 109 ? 21.513 -2.439 9.600 1.00 74.12 109 GLU A O 1
ATOM 843 N N . GLY A 1 110 ? 22.143 -0.649 10.780 1.00 81.12 110 GLY A N 1
ATOM 844 C CA . GLY A 1 110 ? 23.080 -0.149 9.781 1.00 81.12 110 GLY A CA 1
ATOM 845 C C . GLY A 1 110 ? 22.362 0.437 8.566 1.00 81.12 110 GLY A C 1
ATOM 846 O O . GLY A 1 110 ? 21.173 0.753 8.614 1.00 81.12 110 GLY A O 1
ATOM 847 N N . ALA A 1 111 ? 23.114 0.642 7.485 1.00 84.44 111 ALA A N 1
ATOM 848 C CA . ALA A 1 111 ? 22.547 1.083 6.220 1.00 84.44 111 ALA A CA 1
ATOM 849 C C . ALA A 1 111 ? 21.981 -0.114 5.451 1.00 84.44 111 ALA A C 1
ATOM 851 O O . ALA A 1 111 ? 22.703 -1.090 5.225 1.00 84.44 111 ALA A O 1
ATOM 852 N N . VAL A 1 112 ? 20.710 -0.030 5.058 1.00 84.25 112 VAL A N 1
ATOM 853 C CA . VAL A 1 112 ? 20.031 -1.061 4.267 1.00 84.25 112 VAL A CA 1
ATOM 854 C C . VAL A 1 112 ? 19.276 -0.431 3.100 1.00 84.25 112 VAL A C 1
ATOM 856 O O . VAL A 1 112 ? 18.737 0.669 3.207 1.00 84.25 112 VAL A O 1
ATOM 859 N N . TYR A 1 113 ? 19.221 -1.143 1.975 1.00 89.56 113 TYR A N 1
ATOM 860 C CA . TYR A 1 113 ? 18.274 -0.833 0.908 1.00 89.56 113 TYR A CA 1
ATOM 861 C C . TYR A 1 113 ? 16.870 -1.283 1.304 1.00 89.56 113 TYR A C 1
ATOM 863 O O . TYR A 1 113 ? 16.708 -2.309 1.971 1.00 89.56 113 TYR A O 1
ATOM 871 N N . SER A 1 114 ? 15.854 -0.551 0.851 1.00 88.12 114 SER A N 1
ATOM 872 C CA . SER A 1 114 ? 14.460 -0.939 1.075 1.00 88.12 114 SER A CA 1
ATOM 873 C C . SER A 1 114 ? 13.984 -2.006 0.087 1.00 88.12 114 SER A C 1
ATOM 875 O O . SER A 1 114 ? 13.050 -2.748 0.386 1.00 88.12 114 SER A O 1
ATOM 877 N N . GLY A 1 115 ? 14.599 -2.082 -1.100 1.00 89.94 115 GLY A N 1
ATOM 878 C CA . GLY A 1 115 ? 14.118 -2.922 -2.198 1.00 89.94 115 GLY A CA 1
ATOM 879 C C . GLY A 1 115 ? 12.842 -2.393 -2.856 1.00 89.94 115 GLY A C 1
ATOM 880 O O . GLY A 1 115 ? 12.304 -3.039 -3.756 1.00 89.94 115 GLY A O 1
ATOM 881 N N . MET A 1 116 ? 12.354 -1.220 -2.441 1.00 91.75 116 MET A N 1
ATOM 882 C CA . MET A 1 116 ? 11.104 -0.656 -2.933 1.00 91.75 116 MET A CA 1
ATOM 883 C C . MET A 1 116 ? 11.268 -0.024 -4.310 1.00 91.75 116 MET A C 1
ATOM 885 O O . MET A 1 116 ? 12.210 0.724 -4.573 1.00 91.75 116 MET A O 1
ATOM 889 N N . TRP A 1 117 ? 10.284 -0.272 -5.166 1.00 94.31 117 TRP A N 1
ATOM 890 C CA . TRP A 1 117 ? 10.079 0.450 -6.414 1.00 94.31 117 TRP A CA 1
ATOM 891 C C . TRP A 1 117 ? 8.808 1.280 -6.289 1.00 94.31 117 TRP A C 1
ATOM 893 O O . TRP A 1 117 ? 7.735 0.742 -6.021 1.00 94.31 117 TRP A O 1
ATOM 903 N N . LYS A 1 118 ? 8.923 2.597 -6.468 1.00 95.56 118 LYS A N 1
ATOM 904 C CA . LYS A 1 118 ? 7.781 3.513 -6.344 1.00 95.56 118 LYS A CA 1
ATOM 905 C C . LYS A 1 118 ? 6.957 3.464 -7.625 1.00 95.56 118 LYS A C 1
ATOM 907 O O . LYS A 1 118 ? 7.527 3.370 -8.714 1.00 95.56 118 LYS A O 1
ATOM 912 N N . TRP A 1 119 ? 5.634 3.605 -7.532 1.00 96.31 119 TRP A N 1
ATOM 913 C CA . TRP A 1 119 ? 4.771 3.560 -8.720 1.00 96.31 119 TRP A CA 1
ATOM 914 C C . TRP A 1 119 ? 5.195 4.581 -9.790 1.00 96.31 119 TRP A C 1
ATOM 916 O O . TRP A 1 119 ? 5.341 4.230 -10.960 1.00 96.31 119 TRP A O 1
ATOM 926 N N . LYS A 1 120 ? 5.548 5.805 -9.387 1.00 95.38 120 LYS A N 1
ATOM 927 C CA . LYS A 1 120 ? 6.118 6.834 -10.273 1.00 95.38 120 LYS A CA 1
ATOM 928 C C . LYS A 1 120 ? 7.436 6.465 -10.947 1.00 95.38 120 LYS A C 1
ATOM 930 O O . LYS A 1 120 ? 7.685 6.912 -12.062 1.00 95.38 120 LYS A O 1
ATOM 935 N N . GLU A 1 121 ? 8.268 5.644 -10.315 1.00 96.38 121 GLU A N 1
ATOM 936 C CA . GLU A 1 121 ? 9.518 5.160 -10.911 1.00 96.38 121 GLU A CA 1
ATOM 937 C C . GLU A 1 121 ? 9.227 4.062 -11.936 1.00 96.38 121 GLU A C 1
ATOM 939 O O . GLU A 1 121 ? 9.763 4.092 -13.044 1.00 96.38 121 GLU A O 1
ATOM 944 N N . ILE A 1 122 ? 8.315 3.142 -11.602 1.00 96.94 122 ILE A N 1
ATOM 945 C CA . ILE A 1 122 ? 7.834 2.112 -12.527 1.00 96.94 122 ILE A CA 1
ATOM 946 C C . ILE A 1 122 ? 7.210 2.774 -13.760 1.00 96.94 122 ILE A C 1
ATOM 948 O O . ILE A 1 122 ? 7.568 2.425 -14.883 1.00 96.94 122 ILE A O 1
ATOM 952 N N . ARG A 1 123 ? 6.332 3.767 -13.586 1.00 95.38 123 ARG A N 1
ATOM 953 C CA . ARG A 1 123 ? 5.690 4.488 -14.697 1.00 95.38 123 ARG A CA 1
ATOM 954 C C . ARG A 1 123 ? 6.645 5.367 -15.493 1.00 95.38 123 ARG A C 1
ATOM 956 O O . ARG A 1 123 ? 6.514 5.437 -16.712 1.00 95.38 123 ARG A O 1
ATOM 963 N N . GLY A 1 124 ? 7.612 5.999 -14.833 1.00 93.56 124 GLY A N 1
ATOM 964 C CA . GLY A 1 124 ? 8.584 6.874 -15.484 1.00 93.56 124 GLY A CA 1
ATOM 965 C C . GLY A 1 124 ? 9.643 6.139 -16.310 1.00 93.56 124 GLY A C 1
ATOM 966 O O . GLY A 1 124 ? 10.143 6.706 -17.277 1.00 93.56 124 GLY A O 1
ATOM 967 N N . ALA A 1 125 ? 9.985 4.896 -15.953 1.00 92.00 125 ALA A N 1
ATOM 968 C CA . ALA A 1 125 ? 11.122 4.193 -16.555 1.00 92.00 125 ALA A CA 1
ATOM 969 C C . ALA A 1 125 ? 10.794 2.825 -17.168 1.00 92.00 125 ALA A C 1
ATOM 971 O O . ALA A 1 125 ? 11.466 2.415 -18.113 1.00 92.00 125 ALA A O 1
ATOM 972 N N . ILE A 1 126 ? 9.795 2.108 -16.645 1.00 95.88 126 ILE A N 1
ATOM 973 C CA . ILE A 1 126 ? 9.498 0.733 -17.063 1.00 95.88 126 ILE A CA 1
ATOM 974 C C . ILE A 1 126 ? 8.221 0.688 -17.887 1.00 95.88 126 ILE A C 1
ATOM 976 O O . ILE A 1 126 ? 8.259 0.276 -19.034 1.00 95.88 126 ILE A O 1
ATOM 980 N N . LEU A 1 127 ? 7.087 1.122 -17.350 1.00 95.12 127 LEU A N 1
ATOM 981 C CA . LEU A 1 127 ? 5.795 1.064 -18.033 1.00 95.12 127 LEU A CA 1
ATOM 982 C C . LEU A 1 127 ? 5.558 2.329 -18.861 1.00 95.12 127 LEU A C 1
ATOM 984 O O . LEU A 1 127 ? 4.613 3.054 -18.597 1.00 95.12 127 LEU A O 1
ATOM 988 N N . THR A 1 128 ? 6.419 2.661 -19.822 1.00 90.94 128 THR A N 1
ATOM 989 C CA . THR A 1 128 ? 6.370 3.969 -20.509 1.00 90.94 128 THR A CA 1
ATOM 990 C C . THR A 1 128 ? 5.336 4.048 -21.635 1.00 90.94 128 THR A C 1
ATOM 992 O O . THR A 1 128 ? 4.852 5.135 -21.942 1.00 90.94 128 THR A O 1
ATOM 995 N N . GLY A 1 129 ? 4.934 2.914 -22.219 1.00 84.44 129 GLY A N 1
ATOM 996 C CA . GLY A 1 129 ? 3.950 2.854 -23.311 1.00 84.44 129 GLY A CA 1
ATOM 997 C C . GLY A 1 129 ? 2.484 2.867 -22.857 1.00 84.44 129 GLY A C 1
ATOM 998 O O . GLY A 1 129 ? 1.598 2.569 -23.654 1.00 84.44 129 GLY A O 1
ATOM 999 N N . GLY A 1 130 ? 2.231 3.106 -21.567 1.00 86.38 130 GLY A N 1
ATOM 1000 C CA . GLY A 1 130 ? 0.923 2.982 -20.920 1.00 86.38 130 GLY A CA 1
ATOM 1001 C C . GLY A 1 130 ? 0.986 2.120 -19.658 1.00 86.38 130 GLY A C 1
ATOM 1002 O O . GLY A 1 130 ? 1.999 1.482 -19.383 1.00 86.38 130 GLY A O 1
ATOM 1003 N N . VAL A 1 131 ? -0.114 2.074 -18.902 1.00 86.94 131 VAL A N 1
ATOM 1004 C CA . VAL A 1 131 ? -0.185 1.440 -17.566 1.00 86.94 131 VAL A CA 1
ATOM 1005 C C . VAL A 1 131 ? 0.102 -0.069 -17.549 1.00 86.94 131 VAL A C 1
ATOM 1007 O O . VAL A 1 131 ? 0.309 -0.629 -16.480 1.00 86.94 131 VAL A O 1
ATOM 1010 N N . THR A 1 132 ? 0.156 -0.731 -18.709 1.00 88.88 132 THR A N 1
ATOM 1011 C CA . THR A 1 132 ? 0.515 -2.155 -18.841 1.00 88.88 132 THR A CA 1
ATOM 1012 C C . THR A 1 132 ? 1.584 -2.439 -19.900 1.00 88.88 132 THR A C 1
ATOM 1014 O O . THR A 1 132 ? 1.895 -3.604 -20.145 1.00 88.88 132 THR A O 1
ATOM 1017 N N . SER A 1 133 ? 2.171 -1.405 -20.510 1.00 91.31 133 SER A N 1
ATOM 1018 C CA . SER A 1 133 ? 3.064 -1.534 -21.668 1.00 91.31 133 SER A CA 1
ATOM 1019 C C . SER A 1 133 ? 4.522 -1.280 -21.263 1.00 91.31 133 SER A C 1
ATOM 1021 O O . SER A 1 133 ? 4.924 -0.115 -21.148 1.00 91.31 133 SER A O 1
ATOM 1023 N N . PRO A 1 134 ? 5.324 -2.336 -21.026 1.00 93.88 134 PRO A N 1
ATOM 1024 C CA . PRO A 1 134 ? 6.712 -2.190 -20.611 1.00 93.88 134 PRO A CA 1
ATOM 1025 C C . PRO A 1 134 ? 7.620 -1.705 -21.752 1.00 93.88 134 PRO A C 1
ATOM 1027 O O . PRO A 1 134 ? 7.407 -2.009 -22.925 1.00 93.88 134 PRO A O 1
ATOM 1030 N N . ALA A 1 135 ? 8.671 -0.981 -21.383 1.00 93.50 135 ALA A N 1
ATOM 1031 C CA . ALA A 1 135 ? 9.781 -0.590 -22.233 1.00 93.50 135 ALA A CA 1
ATOM 1032 C C . ALA A 1 135 ? 10.639 -1.815 -22.620 1.00 93.50 135 ALA A C 1
ATOM 1034 O O . ALA A 1 135 ? 10.617 -2.834 -21.920 1.00 93.50 135 ALA A O 1
ATOM 1035 N N . PRO A 1 136 ? 11.438 -1.733 -23.703 1.00 93.00 136 PRO A N 1
ATOM 1036 C CA . PRO A 1 136 ? 12.330 -2.817 -24.108 1.00 93.00 136 PRO A CA 1
ATOM 1037 C C . PRO A 1 136 ? 13.225 -3.318 -22.965 1.00 93.00 136 PRO A C 1
ATOM 1039 O O . PRO A 1 136 ? 13.774 -2.531 -22.197 1.00 93.00 136 PRO A O 1
ATOM 1042 N N . GLY A 1 137 ? 13.385 -4.640 -22.868 1.00 89.25 137 GLY A N 1
ATOM 1043 C CA . GLY A 1 137 ? 14.163 -5.292 -21.804 1.00 89.25 137 GLY A CA 1
ATOM 1044 C C . GLY A 1 137 ? 13.370 -5.612 -20.532 1.00 89.25 137 GLY A C 1
ATOM 1045 O O . GLY A 1 137 ? 13.883 -6.326 -19.669 1.00 89.25 137 GLY A O 1
ATOM 1046 N N . TRP A 1 138 ? 12.120 -5.153 -20.444 1.00 93.88 138 TRP A N 1
ATOM 1047 C CA . TRP A 1 138 ? 11.177 -5.516 -19.392 1.00 93.88 138 TRP A CA 1
ATOM 1048 C C . TRP A 1 138 ? 10.006 -6.310 -19.957 1.00 93.88 138 TRP A C 1
ATOM 1050 O O . TRP A 1 138 ? 9.568 -6.110 -21.088 1.00 93.88 138 TRP A O 1
ATOM 1060 N N . THR A 1 139 ? 9.468 -7.216 -19.151 1.00 87.19 139 THR A N 1
ATOM 1061 C CA . THR A 1 139 ? 8.219 -7.917 -19.454 1.00 87.19 139 THR A CA 1
ATOM 1062 C C . THR A 1 139 ? 7.277 -7.784 -18.269 1.00 87.19 139 THR A C 1
ATOM 1064 O O . THR A 1 139 ? 7.681 -8.029 -17.132 1.00 87.19 139 THR A O 1
ATOM 1067 N N . ARG A 1 140 ? 6.033 -7.371 -18.537 1.00 91.56 140 ARG A N 1
ATOM 1068 C CA . ARG A 1 140 ? 4.946 -7.361 -17.556 1.00 91.56 140 ARG A CA 1
ATOM 1069 C C . ARG A 1 140 ? 4.198 -8.680 -17.643 1.00 91.56 140 ARG A C 1
ATOM 1071 O O . ARG A 1 140 ? 3.838 -9.123 -18.729 1.00 91.56 140 ARG A O 1
ATOM 1078 N N . TYR A 1 141 ? 3.908 -9.236 -16.484 1.00 84.56 141 TYR A N 1
ATOM 1079 C CA . TYR A 1 141 ? 3.111 -10.432 -16.301 1.00 84.56 141 TYR A CA 1
ATOM 1080 C C . TYR A 1 141 ? 1.964 -10.135 -15.338 1.00 84.56 141 TYR A C 1
ATOM 1082 O O . TYR A 1 141 ? 1.953 -9.113 -14.644 1.00 84.56 141 TYR A O 1
ATOM 1090 N N . TRP A 1 142 ? 0.992 -11.036 -15.319 1.00 82.12 142 TRP A N 1
ATOM 1091 C CA . TRP A 1 142 ? -0.183 -10.957 -14.469 1.00 82.12 142 TRP A CA 1
ATOM 1092 C C . TRP A 1 142 ? -0.428 -12.321 -13.832 1.00 82.12 142 TRP A C 1
ATOM 1094 O O . TRP A 1 142 ? -0.424 -13.333 -14.533 1.00 82.12 142 TRP A O 1
ATOM 1104 N N . ASP A 1 143 ? -0.601 -12.342 -12.514 1.00 78.00 143 ASP A N 1
ATOM 1105 C CA . ASP A 1 143 ? -1.045 -13.521 -11.779 1.00 78.00 143 ASP A CA 1
ATOM 1106 C C . ASP A 1 143 ? -2.565 -13.453 -11.588 1.00 78.00 143 ASP A C 1
ATOM 1108 O O . ASP A 1 143 ? -3.074 -12.618 -10.837 1.00 78.00 143 ASP A O 1
ATOM 1112 N N . ASP A 1 144 ? -3.292 -14.339 -12.270 1.00 75.75 144 ASP A N 1
ATOM 1113 C CA . ASP A 1 144 ? -4.750 -14.433 -12.176 1.00 75.75 144 ASP A CA 1
ATOM 1114 C C . ASP A 1 144 ? -5.240 -14.976 -10.825 1.00 75.75 144 ASP A C 1
ATOM 1116 O O . ASP A 1 144 ? -6.370 -14.696 -10.430 1.00 75.75 144 ASP A O 1
ATOM 1120 N N . ALA A 1 145 ? -4.439 -15.737 -10.080 1.00 74.56 145 ALA A N 1
ATOM 1121 C CA . ALA A 1 145 ? -4.879 -16.272 -8.793 1.00 74.56 145 ALA A CA 1
ATOM 1122 C C . ALA A 1 145 ? -4.901 -15.178 -7.720 1.00 74.56 145 ALA A C 1
ATOM 1124 O O . ALA A 1 145 ? -5.854 -15.073 -6.946 1.00 74.56 145 ALA A O 1
ATOM 1125 N N . THR A 1 146 ? -3.861 -14.343 -7.690 1.00 72.75 146 THR A N 1
ATOM 1126 C CA . THR A 1 146 ? -3.724 -13.260 -6.707 1.00 72.75 146 THR A CA 1
ATOM 1127 C C . THR A 1 146 ? -4.169 -11.903 -7.248 1.00 72.75 146 THR A C 1
ATOM 1129 O O . THR A 1 146 ? -4.167 -10.921 -6.505 1.00 72.75 146 THR A O 1
ATOM 1132 N N . GLN A 1 147 ? -4.535 -11.830 -8.533 1.00 79.69 147 GLN A N 1
ATOM 1133 C CA . GLN A 1 147 ? -4.895 -10.597 -9.238 1.00 79.69 147 GLN A CA 1
ATOM 1134 C C . GLN A 1 147 ? -3.799 -9.526 -9.099 1.00 79.69 147 GLN A C 1
ATOM 1136 O O . GLN A 1 147 ? -4.063 -8.383 -8.720 1.00 79.69 147 GLN A O 1
ATOM 1141 N N . THR A 1 148 ? -2.542 -9.923 -9.319 1.00 81.44 148 THR A N 1
ATOM 1142 C CA . THR A 1 148 ? -1.359 -9.090 -9.047 1.00 81.44 148 THR A CA 1
ATOM 1143 C C . THR A 1 148 ? -0.443 -8.996 -10.267 1.00 81.44 148 THR A C 1
ATOM 1145 O O . THR A 1 148 ? -0.083 -10.027 -10.843 1.00 81.44 148 THR A O 1
ATOM 1148 N N . PRO A 1 149 ? -0.023 -7.786 -10.670 1.00 87.75 149 PRO A N 1
ATOM 1149 C CA . PRO A 1 149 ? 0.960 -7.613 -11.720 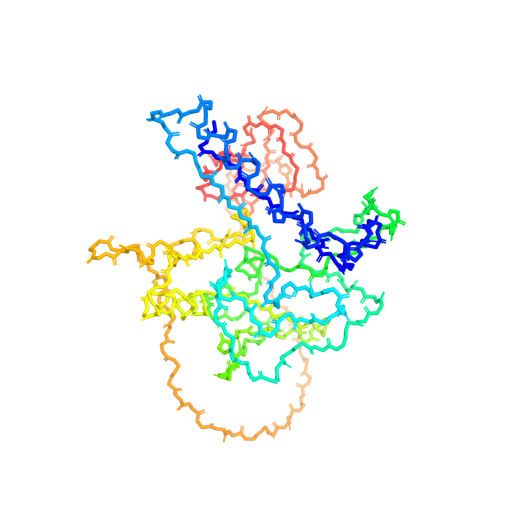1.00 87.75 149 PRO A CA 1
ATOM 1150 C C . PRO A 1 149 ? 2.379 -7.805 -11.180 1.00 87.75 149 PRO A C 1
ATOM 1152 O O . PRO A 1 149 ? 2.701 -7.472 -10.038 1.00 87.75 149 PRO A O 1
ATOM 1155 N N . TRP A 1 150 ? 3.271 -8.271 -12.047 1.00 89.19 150 TRP A N 1
ATOM 1156 C CA . TRP A 1 150 ? 4.702 -8.258 -11.767 1.00 89.19 150 TRP A CA 1
ATOM 1157 C C . TRP A 1 150 ? 5.512 -7.963 -13.027 1.00 89.19 150 TRP A C 1
ATOM 1159 O O . TRP A 1 150 ? 5.043 -8.111 -14.157 1.00 89.19 150 TRP A O 1
ATOM 1169 N N . LEU A 1 151 ? 6.723 -7.457 -12.828 1.00 91.56 151 LEU A N 1
ATOM 1170 C CA . LEU A 1 151 ? 7.666 -7.092 -13.876 1.00 91.56 151 LEU A CA 1
ATOM 1171 C C . LEU A 1 151 ? 8.936 -7.916 -13.721 1.00 91.56 151 LEU A C 1
ATOM 1173 O O . LEU A 1 151 ? 9.411 -8.128 -12.605 1.00 91.56 151 LEU A O 1
ATOM 1177 N N . TYR A 1 152 ? 9.507 -8.327 -14.849 1.00 87.81 152 TYR A N 1
ATOM 1178 C CA . TYR A 1 152 ? 10.835 -8.923 -14.884 1.00 87.81 152 TYR A CA 1
ATOM 1179 C C . TYR A 1 152 ? 11.726 -8.223 -15.901 1.00 87.81 152 TYR A C 1
ATOM 1181 O O . TYR A 1 152 ? 11.366 -8.100 -17.074 1.00 87.81 152 TYR A O 1
ATOM 1189 N N . GLY A 1 153 ? 12.879 -7.756 -15.428 1.00 86.19 153 GLY A N 1
ATOM 1190 C CA . GLY A 1 153 ? 13.924 -7.131 -16.230 1.00 86.19 153 GLY A CA 1
ATOM 1191 C C . GLY A 1 153 ? 15.131 -8.054 -16.343 1.00 86.19 153 GLY A C 1
ATOM 1192 O O . GLY A 1 153 ? 15.763 -8.383 -15.338 1.00 86.19 153 GLY A O 1
ATOM 1193 N N . THR A 1 154 ? 15.483 -8.453 -17.564 1.00 81.81 154 THR A N 1
ATOM 1194 C CA . THR A 1 154 ? 16.542 -9.452 -17.809 1.00 81.81 154 THR A CA 1
ATOM 1195 C C . THR A 1 154 ? 17.953 -8.897 -17.624 1.00 81.81 154 THR A C 1
ATOM 1197 O O . THR A 1 154 ? 18.856 -9.637 -17.253 1.00 81.81 154 THR A O 1
ATOM 1200 N N . ALA A 1 155 ? 18.157 -7.591 -17.829 1.00 77.81 155 ALA A N 1
ATOM 1201 C CA . ALA A 1 155 ? 19.478 -6.964 -17.726 1.00 77.81 155 ALA A CA 1
ATOM 1202 C C . ALA A 1 155 ? 20.067 -7.020 -16.305 1.00 77.81 155 ALA A C 1
ATOM 1204 O O . ALA A 1 155 ? 21.275 -7.167 -16.141 1.00 77.81 155 ALA A O 1
ATOM 1205 N N . ALA A 1 156 ? 19.212 -6.910 -15.286 1.00 77.00 156 ALA A N 1
ATOM 1206 C CA . ALA A 1 156 ? 19.601 -6.893 -13.877 1.00 77.00 156 ALA A CA 1
ATOM 1207 C C . ALA A 1 156 ? 18.967 -8.041 -13.067 1.00 77.00 156 ALA A C 1
ATOM 1209 O O . ALA A 1 156 ? 19.007 -8.010 -11.838 1.00 77.00 156 ALA A O 1
ATOM 1210 N N . ASN A 1 157 ? 18.363 -9.036 -13.737 1.00 81.06 157 ASN A N 1
ATOM 1211 C CA . ASN A 1 157 ? 17.587 -10.121 -13.117 1.00 81.06 157 ASN A CA 1
ATOM 1212 C C . ASN A 1 157 ? 16.609 -9.610 -12.044 1.00 81.06 157 ASN A C 1
ATOM 1214 O O . ASN A 1 157 ? 16.508 -10.165 -10.951 1.00 81.06 157 ASN A O 1
ATOM 1218 N N . THR A 1 158 ? 15.924 -8.506 -12.339 1.00 84.88 158 THR A N 1
ATOM 1219 C CA . THR A 1 158 ? 15.089 -7.800 -11.364 1.00 84.88 158 THR A CA 1
ATOM 1220 C C . THR A 1 158 ? 13.648 -8.259 -11.481 1.00 84.88 158 THR A C 1
ATOM 1222 O O . THR A 1 158 ? 13.036 -8.106 -12.535 1.00 84.88 158 THR A O 1
ATOM 1225 N N . PHE A 1 159 ? 13.108 -8.786 -10.385 1.00 87.38 159 PHE A N 1
ATOM 1226 C CA . PHE A 1 159 ? 11.690 -9.083 -10.218 1.00 87.38 159 PHE A CA 1
ATOM 1227 C C . PHE A 1 159 ? 11.039 -7.989 -9.364 1.00 87.38 159 PHE A C 1
ATOM 1229 O O . PHE A 1 159 ? 11.557 -7.659 -8.298 1.00 87.38 159 PHE A O 1
ATOM 1236 N N . ILE A 1 160 ? 9.910 -7.442 -9.818 1.00 90.44 160 ILE A N 1
ATOM 1237 C CA . ILE A 1 160 ? 9.146 -6.417 -9.094 1.00 90.44 160 ILE A CA 1
ATOM 1238 C C . ILE A 1 160 ? 7.687 -6.863 -9.025 1.00 90.44 160 ILE A C 1
ATOM 1240 O O . ILE A 1 160 ? 7.027 -6.951 -10.057 1.00 90.44 160 ILE A O 1
ATOM 1244 N N . SER A 1 161 ? 7.177 -7.098 -7.817 1.00 88.75 161 SER A N 1
ATOM 1245 C CA . SER A 1 161 ? 5.738 -7.225 -7.558 1.00 88.75 161 SER A CA 1
ATOM 1246 C C . SER A 1 161 ? 5.199 -5.881 -7.078 1.00 88.75 161 SER A C 1
ATOM 1248 O O . SER A 1 161 ? 5.838 -5.233 -6.250 1.00 88.75 161 SER A O 1
ATOM 1250 N N . TYR A 1 162 ? 4.052 -5.449 -7.596 1.00 93.50 162 TYR A N 1
ATOM 1251 C CA . TYR A 1 162 ? 3.517 -4.107 -7.352 1.00 93.50 162 TYR A CA 1
ATOM 1252 C C . TYR A 1 162 ? 1.988 -4.086 -7.460 1.00 93.50 162 TYR A C 1
ATOM 1254 O O . TYR A 1 162 ? 1.371 -5.080 -7.830 1.00 93.50 162 TYR A O 1
ATOM 1262 N N . ASP A 1 163 ? 1.384 -2.947 -7.129 1.00 94.50 163 ASP A N 1
ATOM 1263 C CA . ASP A 1 163 ? 0.010 -2.622 -7.505 1.00 94.50 163 ASP A CA 1
ATOM 1264 C C . ASP A 1 163 ? 0.009 -1.646 -8.681 1.00 94.50 163 ASP A C 1
ATOM 1266 O O . ASP A 1 163 ? 0.823 -0.722 -8.727 1.00 94.50 163 ASP A O 1
ATOM 1270 N N . ASP A 1 164 ? -0.931 -1.827 -9.604 1.00 93.38 164 ASP A N 1
ATOM 1271 C CA . ASP A 1 164 ? -1.181 -0.907 -10.708 1.00 93.38 164 ASP A CA 1
ATOM 1272 C C . ASP A 1 164 ? -2.659 -0.525 -10.796 1.00 93.38 164 ASP A C 1
ATOM 1274 O O . ASP A 1 164 ? -3.483 -0.883 -9.951 1.00 93.38 164 ASP A O 1
ATOM 1278 N N . VAL A 1 165 ? -3.015 0.209 -11.848 1.00 91.88 165 VAL A N 1
ATOM 1279 C CA . VAL A 1 165 ? -4.398 0.617 -12.098 1.00 91.88 165 VAL A CA 1
ATOM 1280 C C . VAL A 1 165 ? -5.351 -0.588 -12.198 1.00 91.88 165 VAL A C 1
ATOM 1282 O O . VAL A 1 165 ? -6.487 -0.497 -11.729 1.00 91.88 165 VAL A O 1
ATOM 1285 N N . GLN A 1 166 ? -4.911 -1.725 -12.754 1.00 86.88 166 GLN A N 1
ATOM 1286 C CA . GLN A 1 166 ? -5.720 -2.942 -12.881 1.00 86.88 166 GLN A CA 1
ATOM 1287 C C . GLN A 1 166 ? -5.995 -3.562 -11.506 1.00 86.88 166 GLN A C 1
ATOM 1289 O O . GLN A 1 166 ? -7.160 -3.731 -11.132 1.00 86.88 166 GLN A O 1
ATOM 1294 N N . SER A 1 167 ? -4.945 -3.880 -10.742 1.00 89.25 167 SER A N 1
ATOM 1295 C CA . SER A 1 167 ? -5.083 -4.545 -9.439 1.00 89.25 167 SER A CA 1
ATOM 1296 C C . SER A 1 167 ? -5.767 -3.649 -8.412 1.00 89.25 167 SER A C 1
ATOM 1298 O O . SER A 1 167 ? -6.637 -4.115 -7.670 1.00 89.25 167 SER A O 1
ATOM 1300 N N . MET A 1 168 ? -5.478 -2.345 -8.422 1.00 92.94 168 MET A N 1
ATOM 1301 C CA . MET A 1 168 ? -6.169 -1.392 -7.559 1.00 92.94 168 MET A CA 1
ATOM 1302 C C . MET A 1 168 ? -7.657 -1.300 -7.888 1.00 92.94 168 MET A C 1
ATOM 1304 O O . MET A 1 168 ? -8.477 -1.256 -6.971 1.00 92.94 168 MET A O 1
ATOM 1308 N N . THR A 1 169 ? -8.034 -1.337 -9.170 1.00 87.31 169 THR A N 1
ATOM 1309 C CA . THR A 1 169 ? -9.450 -1.320 -9.570 1.00 87.31 169 THR A CA 1
ATOM 1310 C C . THR A 1 169 ? -10.171 -2.566 -9.059 1.00 87.31 169 THR A C 1
ATOM 1312 O O . THR A 1 169 ? -11.285 -2.469 -8.544 1.00 87.31 169 THR A O 1
ATOM 1315 N N . ILE A 1 170 ? -9.525 -3.733 -9.131 1.00 83.88 170 ILE A N 1
ATOM 1316 C CA . ILE A 1 170 ? -10.065 -4.990 -8.597 1.00 83.88 170 ILE A CA 1
ATOM 1317 C C . ILE A 1 170 ? -10.262 -4.896 -7.079 1.00 83.88 170 ILE A C 1
ATOM 1319 O O . ILE A 1 170 ? -11.345 -5.218 -6.589 1.00 83.88 170 ILE A O 1
ATOM 1323 N N . LYS A 1 171 ? -9.271 -4.387 -6.336 1.00 87.06 171 LYS A N 1
ATOM 1324 C CA . LYS A 1 171 ? -9.355 -4.199 -4.876 1.00 87.06 171 LYS A CA 1
ATOM 1325 C C . LYS A 1 171 ? -10.461 -3.220 -4.475 1.00 87.06 171 LYS A C 1
ATOM 1327 O O . LYS A 1 171 ? -11.232 -3.509 -3.560 1.00 87.06 171 LYS A O 1
ATOM 1332 N N . VAL A 1 172 ? -10.584 -2.094 -5.179 1.00 88.56 172 VAL A N 1
ATOM 1333 C CA . VAL A 1 172 ? -11.638 -1.093 -4.940 1.00 88.56 172 VAL A CA 1
ATOM 1334 C C . VAL A 1 172 ? -13.023 -1.670 -5.224 1.00 88.56 172 VAL A C 1
ATOM 1336 O O . VAL A 1 172 ? -13.931 -1.519 -4.406 1.00 88.56 172 VAL A O 1
ATOM 1339 N N . ASN A 1 173 ? -13.191 -2.385 -6.338 1.00 81.50 173 ASN A N 1
ATOM 1340 C CA . ASN A 1 173 ? -14.458 -3.035 -6.669 1.00 81.50 173 ASN A CA 1
ATOM 1341 C C . ASN A 1 173 ? -14.811 -4.139 -5.671 1.00 81.50 173 ASN A C 1
ATOM 1343 O O . ASN A 1 173 ? -15.969 -4.251 -5.274 1.00 81.50 173 ASN A O 1
ATOM 1347 N N . TYR A 1 174 ? -13.827 -4.919 -5.221 1.00 81.56 174 TYR A N 1
ATOM 1348 C CA . TYR A 1 174 ? -14.029 -5.897 -4.159 1.00 81.56 174 TYR A CA 1
ATOM 1349 C C . TYR A 1 174 ? -14.517 -5.221 -2.874 1.00 81.56 174 TYR A C 1
ATOM 1351 O O . TYR A 1 174 ? -15.546 -5.622 -2.338 1.00 81.56 174 TYR A O 1
ATOM 1359 N N . ALA A 1 175 ? -13.842 -4.162 -2.416 1.00 82.50 175 ALA A N 1
ATOM 1360 C CA . ALA A 1 175 ? -14.243 -3.424 -1.221 1.00 82.50 175 ALA A CA 1
ATOM 1361 C C . ALA A 1 175 ? -15.672 -2.868 -1.341 1.00 82.50 175 ALA A C 1
ATOM 1363 O O . ALA A 1 175 ? -16.465 -3.019 -0.411 1.00 82.50 175 ALA A O 1
ATOM 1364 N N . LYS A 1 176 ? -16.028 -2.310 -2.506 1.00 82.12 176 LYS A N 1
ATOM 1365 C CA . LYS A 1 176 ? -17.382 -1.821 -2.806 1.00 82.12 176 LYS A CA 1
ATOM 1366 C C . LYS A 1 176 ? -18.423 -2.939 -2.729 1.00 82.12 176 LYS A C 1
ATOM 1368 O O . LYS A 1 176 ? -19.429 -2.796 -2.041 1.00 82.12 176 LYS A O 1
ATOM 1373 N N . ASN A 1 177 ? -18.166 -4.061 -3.400 1.00 80.44 177 ASN A N 1
ATOM 1374 C CA . ASN A 1 177 ? -19.091 -5.194 -3.478 1.00 80.44 177 ASN A CA 1
ATOM 1375 C C . ASN A 1 177 ? -19.240 -5.928 -2.140 1.00 80.44 177 ASN A C 1
ATOM 1377 O O . ASN A 1 177 ? -20.315 -6.432 -1.830 1.00 80.44 177 ASN A O 1
ATOM 1381 N N . ALA A 1 178 ? -18.178 -5.966 -1.336 1.00 80.06 178 ALA A N 1
ATOM 1382 C CA . ALA A 1 178 ? -18.186 -6.546 0.001 1.00 80.06 178 ALA A CA 1
ATOM 1383 C C . ALA A 1 178 ? -18.779 -5.603 1.068 1.00 80.06 178 ALA A C 1
ATOM 1385 O O . ALA A 1 178 ? -18.849 -5.980 2.236 1.00 80.06 178 ALA A O 1
ATOM 1386 N N . GLY A 1 179 ? -19.185 -4.381 0.698 1.00 81.75 179 GLY A N 1
ATOM 1387 C CA . GLY A 1 179 ? -19.721 -3.395 1.639 1.00 81.75 179 GLY A CA 1
ATOM 1388 C C . GLY A 1 179 ? -18.692 -2.899 2.660 1.00 81.75 179 GLY A C 1
ATOM 1389 O O . GLY A 1 179 ? -19.066 -2.486 3.758 1.00 81.75 179 GLY A O 1
ATOM 1390 N N . LEU A 1 180 ? -17.397 -2.957 2.329 1.00 85.00 180 LEU A N 1
ATOM 1391 C CA . LEU A 1 180 ? -16.341 -2.414 3.180 1.00 85.00 180 LEU A CA 1
ATOM 1392 C C . LEU A 1 180 ? -16.401 -0.884 3.196 1.00 85.00 180 LEU A C 1
ATOM 1394 O O . LEU A 1 180 ? -16.851 -0.235 2.253 1.00 85.00 180 LEU A O 1
ATOM 1398 N N . ARG A 1 181 ? -15.908 -0.295 4.288 1.00 84.56 181 ARG A N 1
ATOM 1399 C CA . ARG A 1 181 ? -16.021 1.149 4.526 1.00 84.56 181 ARG A CA 1
ATOM 1400 C C . ARG A 1 181 ? -15.187 2.002 3.568 1.00 84.56 181 ARG A C 1
ATOM 1402 O O . ARG A 1 181 ? -15.507 3.171 3.395 1.00 84.56 181 ARG A O 1
ATOM 1409 N N . GLY A 1 182 ? -14.126 1.451 2.987 1.00 87.75 182 GLY A N 1
ATOM 1410 C CA . GLY A 1 182 ? -13.219 2.207 2.137 1.00 87.75 182 GLY A CA 1
ATOM 1411 C C . GLY A 1 182 ? -11.975 1.421 1.743 1.00 87.75 182 GLY A C 1
ATOM 1412 O O . GLY A 1 182 ? -11.895 0.209 1.936 1.00 87.75 182 GLY A O 1
ATOM 1413 N N . VAL A 1 183 ? -11.001 2.157 1.220 1.00 91.12 183 VAL A N 1
ATOM 1414 C CA . VAL A 1 183 ? -9.668 1.692 0.827 1.00 91.12 183 VAL A CA 1
ATOM 1415 C C . VAL A 1 183 ? -8.626 2.709 1.297 1.00 91.12 183 VAL A C 1
ATOM 1417 O O . VAL A 1 183 ? -8.929 3.895 1.418 1.00 91.12 183 VAL A O 1
ATOM 1420 N N . MET A 1 184 ? -7.409 2.244 1.561 1.00 93.06 184 MET A N 1
ATOM 1421 C CA . MET A 1 184 ? -6.253 3.055 1.949 1.00 93.06 184 MET A CA 1
ATOM 1422 C C . MET A 1 184 ? -5.068 2.660 1.059 1.00 93.06 184 MET A C 1
ATOM 1424 O O . MET A 1 184 ? -4.997 1.511 0.620 1.00 93.06 184 MET A O 1
ATOM 1428 N N . LEU A 1 185 ? -4.174 3.607 0.768 1.00 92.38 185 LEU A N 1
ATOM 1429 C CA . LEU A 1 185 ? -2.906 3.347 0.085 1.00 92.38 185 LEU A CA 1
ATOM 1430 C C . LEU A 1 185 ? -1.745 3.943 0.882 1.00 92.38 185 LEU A C 1
ATOM 1432 O O . LEU A 1 185 ? -1.880 5.027 1.452 1.00 92.38 185 LEU A O 1
ATOM 1436 N N . TRP A 1 186 ? -0.600 3.264 0.849 1.00 92.44 186 TRP A N 1
ATOM 1437 C CA . TRP A 1 186 ? 0.672 3.771 1.351 1.00 92.44 186 TRP A CA 1
ATOM 1438 C C . TRP A 1 186 ? 1.708 3.812 0.208 1.00 92.44 186 TRP A C 1
ATOM 1440 O O . TRP A 1 186 ? 1.943 2.790 -0.431 1.00 92.44 186 TRP A O 1
ATOM 1450 N N . ASP A 1 187 ? 2.354 4.935 -0.103 1.00 92.19 187 ASP A N 1
ATOM 1451 C CA . ASP A 1 187 ? 1.989 6.299 0.288 1.00 92.19 187 ASP A CA 1
ATOM 1452 C C . ASP A 1 187 ? 1.753 7.185 -0.939 1.00 92.19 187 ASP A C 1
ATOM 1454 O O . ASP A 1 187 ? 2.171 6.891 -2.062 1.00 92.19 187 ASP A O 1
ATOM 1458 N N . MET A 1 188 ? 1.029 8.280 -0.716 1.00 92.19 188 MET A N 1
ATOM 1459 C CA . MET A 1 188 ? 0.549 9.163 -1.777 1.00 92.19 188 MET A CA 1
ATOM 1460 C C . MET A 1 188 ? 1.682 9.806 -2.589 1.00 92.19 188 MET A C 1
ATOM 1462 O O . MET A 1 188 ? 1.494 10.114 -3.762 1.00 92.19 188 MET A O 1
ATOM 1466 N N . SER A 1 189 ? 2.872 9.985 -2.011 1.00 93.88 189 SER A N 1
ATOM 1467 C CA . SER A 1 189 ? 4.011 10.613 -2.690 1.00 93.88 189 SER A CA 1
ATOM 1468 C C . SER A 1 189 ? 4.630 9.735 -3.783 1.00 93.88 189 SER A C 1
ATOM 1470 O O . SER A 1 189 ? 5.465 10.209 -4.569 1.00 93.88 189 SER A O 1
ATOM 1472 N N . TYR A 1 190 ? 4.271 8.450 -3.824 1.00 95.44 190 TYR A N 1
ATOM 1473 C CA . TYR A 1 190 ? 4.794 7.484 -4.788 1.00 95.44 190 TYR A CA 1
ATOM 1474 C C . TYR A 1 190 ? 3.899 7.328 -6.011 1.00 95.44 190 TYR A C 1
ATOM 1476 O O . TYR A 1 190 ? 4.338 6.703 -6.978 1.00 95.44 190 TYR A O 1
ATOM 1484 N N . ASP A 1 191 ? 2.698 7.908 -5.995 1.00 94.69 191 ASP A N 1
ATOM 1485 C CA . ASP A 1 191 ? 1.760 7.842 -7.109 1.00 94.69 191 ASP A CA 1
ATOM 1486 C C . ASP A 1 191 ? 2.268 8.636 -8.328 1.00 94.69 191 ASP A C 1
ATOM 1488 O O . ASP A 1 191 ? 2.967 9.646 -8.207 1.00 94.69 191 ASP A O 1
ATOM 1492 N N . TYR A 1 192 ? 1.925 8.161 -9.522 1.00 94.25 192 TYR A N 1
ATOM 1493 C CA . TYR A 1 192 ? 2.276 8.783 -10.792 1.00 94.25 192 TYR A CA 1
ATOM 1494 C C . TYR A 1 192 ? 1.051 9.510 -11.327 1.00 94.25 192 TYR A C 1
ATOM 1496 O O . TYR A 1 192 ? 0.072 8.862 -11.680 1.00 94.25 192 TYR A O 1
ATOM 1504 N N . ASN A 1 193 ? 1.091 10.843 -11.404 1.00 91.50 193 ASN A N 1
ATOM 1505 C CA . ASN A 1 193 ? 0.010 11.652 -11.983 1.00 91.50 193 ASN A CA 1
ATOM 1506 C C . ASN A 1 193 ? -1.395 11.311 -11.444 1.00 91.50 193 ASN A C 1
ATOM 1508 O O . ASN A 1 193 ? -2.372 11.332 -12.192 1.00 91.50 193 ASN A O 1
ATOM 1512 N N . ASN A 1 194 ? -1.496 11.004 -10.147 1.00 91.00 194 ASN A N 1
ATOM 1513 C CA . ASN A 1 194 ? -2.734 10.605 -9.472 1.00 91.00 194 ASN A CA 1
ATOM 1514 C C . ASN A 1 194 ? -3.406 9.334 -10.041 1.00 91.00 194 ASN A C 1
ATOM 1516 O O . ASN A 1 194 ? -4.601 9.124 -9.826 1.00 91.00 194 ASN A O 1
ATOM 1520 N N . GLU A 1 195 ? -2.687 8.490 -10.788 1.00 92.06 195 GLU A N 1
ATOM 1521 C CA . GLU A 1 195 ? -3.263 7.301 -11.423 1.00 92.06 195 GLU A CA 1
ATOM 1522 C C . GLU A 1 195 ? -3.886 6.345 -10.398 1.00 92.06 195 GLU A C 1
ATOM 1524 O O . GLU A 1 195 ? -5.013 5.893 -10.608 1.00 92.06 195 GLU A O 1
ATOM 1529 N N . LEU A 1 196 ? -3.203 6.056 -9.284 1.00 94.06 196 LEU A N 1
ATOM 1530 C CA . LEU A 1 196 ? -3.721 5.127 -8.278 1.00 94.06 196 LEU A CA 1
ATOM 1531 C C . LEU A 1 196 ? -4.738 5.798 -7.354 1.00 94.06 196 LEU A C 1
ATOM 1533 O O . LEU A 1 196 ? -5.772 5.199 -7.057 1.00 94.06 196 LEU A O 1
ATOM 1537 N N . ILE A 1 197 ? -4.519 7.049 -6.938 1.00 92.31 197 ILE A N 1
ATOM 1538 C CA . ILE A 1 197 ? -5.488 7.742 -6.076 1.00 92.31 197 ILE A CA 1
ATOM 1539 C C . ILE A 1 197 ? -6.834 7.961 -6.786 1.00 92.31 197 ILE A C 1
ATOM 1541 O O . ILE A 1 197 ? -7.882 7.821 -6.152 1.00 92.31 197 ILE A O 1
ATOM 1545 N N . ASN A 1 198 ? -6.840 8.204 -8.103 1.00 90.88 198 ASN A N 1
ATOM 1546 C CA . ASN A 1 198 ? -8.072 8.296 -8.893 1.00 90.88 198 ASN A CA 1
ATOM 1547 C C . ASN A 1 198 ? -8.860 6.978 -8.879 1.00 90.88 198 ASN A C 1
ATOM 1549 O O . ASN A 1 198 ? -10.091 6.994 -8.868 1.00 90.88 198 ASN A O 1
ATOM 1553 N N . VAL A 1 199 ? -8.173 5.831 -8.821 1.00 92.56 199 VAL A N 1
ATOM 1554 C CA . VAL A 1 199 ? -8.828 4.526 -8.666 1.00 92.56 199 VAL A CA 1
ATOM 1555 C C . VAL A 1 199 ? -9.491 4.411 -7.294 1.00 92.56 199 VAL A C 1
ATOM 1557 O O . VAL A 1 199 ? -10.654 4.014 -7.221 1.00 92.56 199 VAL A O 1
ATOM 1560 N N . LEU A 1 200 ? -8.808 4.799 -6.210 1.00 92.81 200 LEU A N 1
ATOM 1561 C CA . LEU A 1 200 ? -9.389 4.750 -4.861 1.00 92.81 200 LEU A CA 1
ATOM 1562 C C . LEU A 1 200 ? -10.642 5.623 -4.736 1.00 92.81 200 LEU A C 1
ATOM 1564 O O . LEU A 1 200 ? -11.605 5.210 -4.093 1.00 92.81 200 LEU A O 1
ATOM 1568 N N . GLN A 1 201 ? -10.665 6.795 -5.375 1.00 89.81 201 GLN A N 1
ATOM 1569 C CA . GLN A 1 201 ? -11.811 7.715 -5.342 1.00 89.81 201 GLN A CA 1
ATOM 1570 C C . GLN A 1 201 ? -13.116 7.085 -5.868 1.00 89.81 201 GLN A C 1
ATOM 1572 O O . GLN A 1 201 ? -14.209 7.510 -5.484 1.00 89.81 201 GLN A O 1
ATOM 1577 N N . ASN A 1 202 ? -13.037 6.018 -6.668 1.00 87.06 202 ASN A N 1
ATOM 1578 C CA . ASN A 1 202 ? -14.218 5.317 -7.177 1.00 87.06 202 ASN A CA 1
ATOM 1579 C C . ASN A 1 202 ? -14.986 4.509 -6.119 1.00 87.06 202 ASN A C 1
ATOM 1581 O O . ASN A 1 202 ? -16.129 4.114 -6.376 1.00 87.06 202 ASN A O 1
ATOM 1585 N N . ILE A 1 203 ? -14.417 4.297 -4.926 1.00 88.06 203 ILE A N 1
ATOM 1586 C CA . ILE A 1 203 ? -15.039 3.500 -3.857 1.00 88.06 203 ILE A CA 1
ATOM 1587 C C . ILE A 1 203 ? -16.424 4.024 -3.443 1.00 88.06 203 ILE A C 1
ATOM 1589 O O . ILE A 1 203 ? -17.343 3.237 -3.213 1.00 88.06 203 ILE A O 1
ATOM 1593 N N . HIS A 1 204 ? -16.612 5.347 -3.430 1.00 82.25 204 HIS A N 1
ATOM 1594 C CA . HIS A 1 204 ? -17.881 6.000 -3.082 1.00 82.25 204 HIS A CA 1
ATOM 1595 C C . HIS A 1 204 ? -18.545 6.712 -4.261 1.00 82.25 204 HIS A C 1
ATOM 1597 O O . HIS A 1 204 ? -19.593 7.334 -4.097 1.00 82.25 204 HIS A O 1
ATOM 1603 N N . CYS A 1 205 ? -17.961 6.627 -5.456 1.00 80.00 205 CYS A N 1
ATOM 1604 C CA . CYS A 1 205 ? -18.507 7.324 -6.602 1.00 80.00 205 CYS A CA 1
ATOM 1605 C C . CYS A 1 205 ? -19.763 6.628 -7.155 1.00 80.00 205 CYS A C 1
ATOM 1607 O O . CYS A 1 205 ? -19.778 5.416 -7.410 1.00 80.00 205 CYS A O 1
ATOM 1609 N N . THR A 1 206 ? -20.816 7.424 -7.353 1.00 75.75 206 THR A N 1
ATOM 1610 C CA . THR A 1 206 ? -22.097 7.022 -7.956 1.00 75.75 206 THR A CA 1
ATOM 1611 C C . THR A 1 206 ? -22.416 7.783 -9.248 1.00 75.75 206 THR A C 1
ATOM 1613 O O . THR A 1 206 ? -23.218 7.306 -10.044 1.00 75.75 206 THR A O 1
ATOM 1616 N N . SER A 1 207 ? -21.786 8.941 -9.486 1.00 77.62 207 SER A N 1
ATOM 1617 C CA . SER A 1 207 ? -21.905 9.745 -10.713 1.00 77.62 207 SER A CA 1
ATOM 1618 C C . SER A 1 207 ? -20.653 10.614 -10.909 1.00 77.62 207 SER A C 1
ATOM 1620 O O . SER A 1 207 ? -20.013 10.977 -9.926 1.00 77.62 207 SER A O 1
ATOM 1622 N N . ASN A 1 208 ? -20.302 10.942 -12.161 1.00 76.44 208 ASN A N 1
ATOM 1623 C CA . ASN A 1 208 ? -19.123 11.753 -12.528 1.00 76.44 208 ASN A CA 1
ATOM 1624 C C . ASN A 1 208 ? -17.787 11.234 -11.963 1.00 76.44 208 ASN A C 1
ATOM 1626 O O . ASN A 1 208 ? -16.968 12.005 -11.466 1.00 76.44 208 ASN A O 1
ATOM 1630 N N . CYS A 1 209 ? -17.576 9.920 -12.018 1.00 74.62 209 CYS A N 1
ATOM 1631 C CA . CYS A 1 209 ? -16.390 9.298 -11.440 1.00 74.62 209 CYS A CA 1
ATOM 1632 C C . CYS A 1 209 ? -15.102 9.704 -12.163 1.00 74.62 209 CYS A C 1
ATOM 1634 O O . CYS A 1 209 ? -15.134 9.857 -13.389 1.00 74.62 209 CYS A O 1
ATOM 1636 N N . PRO A 1 210 ? -13.977 9.850 -11.432 1.00 74.00 210 PRO A N 1
ATOM 1637 C CA . PRO A 1 210 ? -12.670 10.047 -12.037 1.00 74.00 210 PRO A CA 1
ATOM 1638 C C . PRO A 1 210 ? -12.430 9.040 -13.157 1.00 74.00 210 PRO A C 1
ATOM 1640 O O . PRO A 1 210 ? -12.646 7.834 -12.994 1.00 74.00 210 PRO A O 1
ATOM 1643 N N . VAL A 1 211 ? -11.989 9.545 -14.308 1.00 68.06 211 VAL A N 1
ATOM 1644 C CA . VAL A 1 211 ? -11.617 8.684 -15.426 1.00 68.06 211 VAL A CA 1
ATOM 1645 C C . VAL A 1 211 ? -10.374 7.915 -15.007 1.00 68.06 211 VAL A C 1
ATOM 1647 O O . VAL A 1 211 ? -9.295 8.481 -14.851 1.00 68.06 211 VAL A O 1
ATOM 1650 N N . VAL A 1 212 ? -10.540 6.613 -14.815 1.00 73.69 212 VAL A N 1
ATOM 1651 C CA . VAL A 1 212 ? -9.419 5.703 -14.626 1.00 73.69 212 VAL A CA 1
ATOM 1652 C C . VAL A 1 212 ? -8.868 5.369 -15.999 1.00 73.69 212 VAL A C 1
ATOM 1654 O O . VAL A 1 212 ? -9.623 4.956 -16.881 1.00 73.69 212 VAL A O 1
ATOM 1657 N N . THR A 1 213 ? -7.558 5.543 -16.180 1.00 67.19 213 THR A N 1
ATOM 1658 C CA . THR A 1 213 ? -6.854 5.113 -17.391 1.00 67.19 213 THR A CA 1
ATOM 1659 C C . THR A 1 213 ? -7.166 3.640 -17.632 1.00 67.19 213 THR A C 1
ATOM 1661 O O . THR A 1 213 ? -6.742 2.769 -16.876 1.00 67.19 213 THR A O 1
ATOM 1664 N N . THR A 1 214 ? -7.971 3.356 -18.652 1.00 58.59 214 THR A N 1
ATOM 1665 C CA . THR A 1 214 ? -8.488 2.009 -18.874 1.00 58.59 214 THR A CA 1
ATOM 1666 C C . THR A 1 214 ? -7.352 1.082 -19.269 1.00 58.59 214 THR A C 1
ATOM 1668 O O . THR A 1 214 ? -6.672 1.308 -20.271 1.00 58.59 214 THR A O 1
ATOM 1671 N N . VAL A 1 215 ? -7.178 0.014 -18.502 1.00 56.94 215 VAL A N 1
ATOM 1672 C CA . VAL A 1 215 ? -6.377 -1.135 -18.912 1.00 56.94 215 VAL A CA 1
ATOM 1673 C C . VAL A 1 215 ? -7.177 -1.866 -19.995 1.00 56.94 215 VAL A C 1
ATOM 1675 O O . VAL A 1 215 ? -8.340 -2.196 -19.742 1.00 56.94 215 VAL A O 1
ATOM 1678 N N . PRO A 1 216 ? -6.626 -2.104 -21.200 1.00 47.88 216 PRO A N 1
ATOM 1679 C CA . PRO A 1 216 ? -7.295 -2.938 -22.190 1.00 47.88 216 PRO A CA 1
ATOM 1680 C C . PRO A 1 216 ? -7.601 -4.297 -21.562 1.00 47.88 216 PRO A C 1
ATOM 1682 O O . PRO A 1 216 ? -6.715 -4.914 -20.971 1.00 47.88 216 PRO A O 1
ATOM 1685 N N . THR A 1 217 ? -8.845 -4.763 -21.665 1.00 38.16 217 THR A N 1
ATOM 1686 C CA . THR A 1 217 ? -9.212 -6.104 -21.204 1.00 38.16 217 THR A CA 1
ATOM 1687 C C . THR A 1 217 ? -8.305 -7.123 -21.902 1.00 38.16 217 THR A C 1
ATOM 1689 O O . THR A 1 217 ? -8.277 -7.136 -23.138 1.00 38.16 217 THR A O 1
ATOM 1692 N N . PRO A 1 218 ? -7.543 -7.960 -21.173 1.00 41.00 218 PRO A N 1
ATOM 1693 C CA . PRO A 1 218 ? -6.725 -8.974 -21.813 1.00 41.00 218 PRO A CA 1
ATOM 1694 C C . PRO A 1 218 ? -7.653 -9.934 -22.558 1.00 41.00 218 PRO A C 1
ATOM 1696 O O . PRO A 1 218 ? -8.489 -10.613 -21.965 1.00 41.00 218 PRO A O 1
ATOM 1699 N N . THR A 1 219 ? -7.530 -9.969 -23.885 1.00 32.81 219 THR A N 1
ATOM 1700 C CA . THR A 1 219 ? -8.113 -11.053 -24.674 1.00 32.81 219 THR A CA 1
ATOM 1701 C C . THR A 1 219 ? -7.299 -12.294 -24.345 1.00 32.81 219 THR A C 1
ATOM 1703 O O . THR A 1 219 ? -6.100 -12.327 -24.629 1.00 32.81 219 THR A O 1
ATOM 1706 N N . ALA A 1 220 ? -7.928 -13.277 -23.697 1.00 33.78 220 ALA A N 1
ATOM 1707 C CA . ALA A 1 220 ? -7.303 -14.551 -23.365 1.00 33.78 220 ALA A CA 1
ATOM 1708 C C . ALA A 1 220 ? -6.645 -15.131 -24.624 1.00 33.78 220 ALA A C 1
ATOM 1710 O O . ALA A 1 220 ? -7.328 -15.556 -25.554 1.00 33.78 220 ALA A O 1
ATOM 1711 N N . THR A 1 221 ? -5.315 -15.096 -24.675 1.00 31.70 221 THR A N 1
ATOM 1712 C CA . THR A 1 221 ? -4.551 -15.703 -25.762 1.00 31.70 221 THR A CA 1
ATOM 1713 C C . THR A 1 221 ? -3.892 -16.950 -25.205 1.00 31.70 221 THR A C 1
ATOM 1715 O O . THR A 1 221 ? -3.181 -16.897 -24.203 1.00 31.70 221 THR A O 1
ATOM 1718 N N . ALA A 1 222 ? -4.220 -18.075 -25.835 1.00 32.94 222 ALA A N 1
ATOM 1719 C CA . ALA A 1 222 ? -3.812 -19.411 -25.450 1.00 32.94 222 ALA A CA 1
ATOM 1720 C C . ALA A 1 222 ? -2.291 -19.537 -25.279 1.00 32.94 222 ALA A C 1
ATOM 1722 O O . ALA A 1 222 ? -1.499 -18.972 -26.032 1.00 32.94 222 ALA A O 1
ATOM 1723 N N . THR A 1 223 ? -1.911 -20.334 -24.287 1.00 31.67 223 THR A N 1
ATOM 1724 C CA . THR A 1 223 ? -0.560 -20.821 -24.026 1.00 31.67 223 THR A CA 1
ATOM 1725 C C . THR A 1 223 ? 0.051 -21.427 -25.290 1.00 31.67 223 THR A C 1
ATOM 1727 O O . THR A 1 223 ? -0.406 -22.459 -25.775 1.00 31.67 223 THR A O 1
ATOM 1730 N N . THR A 1 224 ? 1.140 -20.837 -25.786 1.00 31.02 224 THR A N 1
ATOM 1731 C CA . THR A 1 224 ? 2.041 -21.507 -26.733 1.00 31.02 224 THR A CA 1
ATOM 1732 C C . THR A 1 224 ? 3.471 -21.464 -26.220 1.00 31.02 224 THR A C 1
ATOM 1734 O O . THR A 1 224 ? 4.029 -20.409 -25.932 1.00 31.02 224 THR A O 1
ATOM 1737 N N . SER A 1 225 ? 4.028 -22.665 -26.089 1.00 28.44 225 SER A N 1
ATOM 1738 C CA . SER A 1 225 ? 5.396 -22.999 -25.714 1.00 28.44 225 SER A CA 1
ATOM 1739 C C . SER A 1 225 ? 6.442 -22.310 -26.595 1.00 28.44 225 SER A C 1
ATOM 1741 O O . SER A 1 225 ? 6.340 -22.321 -27.820 1.00 28.44 225 SER A O 1
ATOM 1743 N N . VAL A 1 226 ? 7.476 -21.779 -25.946 1.00 28.47 226 VAL A N 1
ATOM 1744 C CA . VAL A 1 226 ? 8.644 -21.114 -26.540 1.00 28.47 226 VAL A CA 1
ATOM 1745 C C . VAL A 1 226 ? 9.518 -22.099 -27.332 1.00 28.47 226 VAL A C 1
ATOM 1747 O O . VAL A 1 226 ? 9.891 -23.135 -26.779 1.00 28.47 226 VAL A O 1
ATOM 1750 N N . PRO A 1 227 ? 9.985 -21.743 -28.544 1.00 28.62 227 PRO A N 1
ATOM 1751 C CA . PRO A 1 227 ? 11.272 -22.193 -29.051 1.00 28.62 227 PRO A CA 1
ATOM 1752 C C . PRO A 1 227 ? 12.310 -21.061 -28.978 1.00 28.62 227 PRO A C 1
ATOM 1754 O O . PRO A 1 227 ? 12.085 -19.935 -29.415 1.00 28.62 227 PRO A O 1
ATOM 1757 N N . VAL A 1 228 ? 13.467 -21.392 -28.407 1.00 27.89 228 VAL A N 1
ATOM 1758 C CA . VAL A 1 228 ? 14.673 -20.558 -28.335 1.00 27.89 228 VAL A CA 1
ATOM 1759 C C . VAL A 1 228 ? 15.316 -20.474 -29.721 1.00 27.89 228 VAL A C 1
ATOM 1761 O O . VAL A 1 228 ? 15.501 -21.497 -30.379 1.00 27.89 228 VAL A O 1
ATOM 1764 N N . THR A 1 229 ? 15.722 -19.284 -30.167 1.00 25.94 229 THR A N 1
ATOM 1765 C CA . THR A 1 229 ? 16.689 -19.145 -31.268 1.00 25.94 229 THR A CA 1
ATOM 1766 C C . THR A 1 229 ? 17.625 -17.964 -31.013 1.00 25.94 229 THR A C 1
ATOM 1768 O O . THR A 1 229 ? 17.199 -16.841 -30.757 1.00 25.94 229 THR A O 1
ATOM 1771 N N . THR A 1 230 ? 18.920 -18.260 -31.047 1.00 26.02 230 THR A N 1
ATOM 1772 C CA . THR A 1 230 ? 20.082 -17.373 -30.937 1.00 26.02 230 THR A CA 1
ATOM 1773 C C . THR A 1 230 ? 20.470 -16.800 -32.304 1.00 26.02 230 THR A C 1
ATOM 1775 O O . THR A 1 230 ? 20.542 -17.586 -33.238 1.00 26.02 230 THR A O 1
ATOM 1778 N N . THR A 1 231 ? 20.815 -15.499 -32.397 1.00 24.42 231 THR A N 1
ATOM 1779 C CA . THR A 1 231 ? 21.956 -14.961 -33.198 1.00 24.42 231 THR A CA 1
ATOM 1780 C C . THR A 1 231 ? 22.165 -13.431 -33.067 1.00 24.42 231 THR A C 1
ATOM 1782 O O . THR A 1 231 ? 21.279 -12.640 -33.361 1.00 24.42 231 THR A O 1
ATOM 1785 N N . THR A 1 232 ? 23.376 -13.070 -32.616 1.00 22.31 232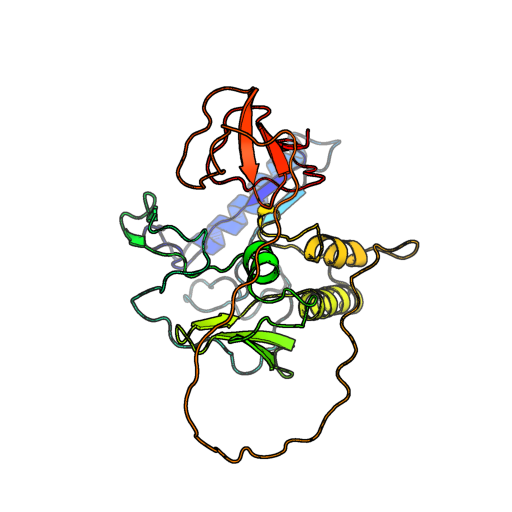 THR A N 1
ATOM 1786 C CA . THR A 1 232 ? 24.344 -11.991 -32.976 1.00 22.31 232 THR A CA 1
ATOM 1787 C C . THR A 1 232 ? 23.968 -10.641 -33.648 1.00 22.31 232 THR A C 1
ATOM 1789 O O . THR A 1 232 ? 23.648 -10.595 -34.827 1.00 22.31 232 THR A O 1
ATOM 1792 N N . SER A 1 233 ? 24.256 -9.547 -32.911 1.00 27.05 233 SER A N 1
ATOM 1793 C CA . SER A 1 233 ? 25.099 -8.349 -33.213 1.00 27.05 233 SER A CA 1
ATOM 1794 C C . SER A 1 233 ? 25.054 -7.604 -34.572 1.00 27.05 233 SER A C 1
ATOM 1796 O O . SER A 1 233 ? 25.602 -8.101 -35.552 1.00 27.05 233 SER A O 1
ATOM 1798 N N . SER A 1 234 ? 24.727 -6.295 -34.526 1.00 25.08 234 SER A N 1
ATOM 1799 C CA . SER A 1 234 ? 25.544 -5.188 -35.096 1.00 25.08 234 SER A CA 1
ATOM 1800 C C . SER A 1 234 ? 25.088 -3.797 -34.591 1.00 25.08 234 SER A C 1
ATOM 1802 O O . SER A 1 234 ? 23.903 -3.600 -34.343 1.00 25.08 234 SER A O 1
ATOM 1804 N N . GLY A 1 235 ? 26.040 -2.865 -34.415 1.00 25.94 235 GLY A N 1
ATOM 1805 C CA . GLY A 1 235 ? 25.938 -1.573 -33.700 1.00 25.94 235 GLY A CA 1
ATOM 1806 C C . GLY A 1 235 ? 25.295 -0.359 -34.423 1.00 25.94 235 GLY A C 1
ATOM 1807 O O . GLY A 1 235 ? 24.609 -0.535 -35.426 1.00 25.94 235 GLY A O 1
ATOM 1808 N N . PRO A 1 236 ? 25.474 0.875 -33.886 1.00 34.16 236 PRO A N 1
ATOM 1809 C CA . PRO A 1 236 ? 24.456 1.937 -33.893 1.00 34.16 236 PRO A CA 1
ATOM 1810 C C . PRO A 1 236 ? 24.645 3.037 -34.955 1.00 34.16 236 PRO A C 1
ATOM 1812 O O . PRO A 1 236 ? 25.754 3.279 -35.426 1.00 34.16 236 PRO A O 1
ATOM 1815 N N . VAL A 1 237 ? 23.570 3.789 -35.238 1.00 26.19 237 VAL A N 1
ATOM 1816 C CA . VAL A 1 237 ? 23.612 5.075 -35.959 1.00 26.19 237 VAL A CA 1
ATOM 1817 C C . VAL A 1 237 ? 22.802 6.121 -35.187 1.00 26.19 237 VAL A C 1
ATOM 1819 O O . VAL A 1 237 ? 21.596 5.978 -35.000 1.00 26.19 237 VAL A O 1
ATOM 1822 N N . THR A 1 238 ? 23.483 7.181 -34.753 1.00 24.94 238 THR A N 1
ATOM 1823 C CA . THR A 1 238 ? 22.912 8.382 -34.131 1.00 24.94 238 THR A CA 1
ATOM 1824 C C . THR A 1 238 ? 22.711 9.451 -35.201 1.00 24.94 238 THR A C 1
ATOM 1826 O O . THR A 1 238 ? 23.622 9.715 -35.982 1.00 24.94 238 THR A O 1
ATOM 1829 N N . THR A 1 239 ? 21.562 10.125 -35.208 1.00 24.19 239 THR A N 1
ATOM 1830 C CA . THR A 1 239 ? 21.401 11.425 -35.877 1.00 24.19 239 THR A CA 1
ATOM 1831 C C . THR A 1 239 ? 20.773 12.407 -34.896 1.00 24.19 239 THR A C 1
ATOM 1833 O O . THR A 1 239 ? 19.647 12.227 -34.444 1.00 24.19 239 THR A O 1
ATOM 1836 N N . THR A 1 240 ? 21.544 13.433 -34.539 1.00 26.36 240 THR A N 1
ATOM 1837 C CA . THR A 1 240 ? 21.139 14.539 -33.668 1.00 26.36 240 THR A CA 1
ATOM 1838 C C . THR A 1 240 ? 20.877 15.755 -34.548 1.00 26.36 240 THR A C 1
ATOM 1840 O O . THR A 1 240 ? 21.769 16.182 -35.278 1.00 26.36 240 THR A O 1
ATOM 1843 N N . THR A 1 241 ? 19.688 16.345 -34.461 1.00 28.72 241 THR A N 1
ATOM 1844 C CA . THR A 1 241 ? 19.423 17.696 -34.975 1.00 28.72 241 THR A CA 1
ATOM 1845 C C . THR A 1 241 ? 19.060 18.611 -33.815 1.00 28.72 241 THR A C 1
ATOM 1847 O O . THR A 1 241 ? 18.064 18.393 -33.129 1.00 28.72 241 THR A O 1
ATOM 1850 N N . THR A 1 242 ? 19.887 19.630 -33.604 1.00 29.56 242 THR A N 1
ATOM 1851 C CA . THR A 1 242 ? 19.732 20.685 -32.595 1.00 29.56 242 THR A CA 1
ATOM 1852 C C . THR A 1 242 ? 18.892 21.839 -33.155 1.00 29.56 242 THR A C 1
ATOM 1854 O O . THR A 1 242 ? 19.205 22.310 -34.251 1.00 29.56 242 THR A O 1
ATOM 1857 N N . PRO A 1 243 ? 17.909 22.388 -32.418 1.00 35.22 243 PRO A N 1
ATOM 1858 C CA . PRO A 1 243 ? 17.390 23.726 -32.681 1.00 35.22 243 PRO A CA 1
ATOM 1859 C C . PRO A 1 243 ? 18.225 24.793 -31.956 1.00 35.22 243 PRO A C 1
ATOM 1861 O O . PRO A 1 243 ? 18.599 24.644 -30.794 1.00 35.22 243 PRO A O 1
ATOM 1864 N N . VAL A 1 244 ? 18.506 25.891 -32.656 1.00 48.28 244 VAL A N 1
ATOM 1865 C CA . VAL A 1 244 ? 19.218 27.076 -32.158 1.00 48.28 244 VAL A CA 1
ATOM 1866 C C . VAL A 1 244 ? 18.241 27.974 -31.385 1.00 48.28 244 VAL A C 1
ATOM 1868 O O . VAL A 1 244 ? 17.259 28.435 -31.960 1.00 48.28 244 VAL A O 1
ATOM 1871 N N . GLY A 1 245 ? 18.513 28.264 -30.106 1.00 64.56 245 GLY A N 1
ATOM 1872 C CA . GLY A 1 245 ? 17.769 29.262 -29.317 1.00 64.56 245 GLY A CA 1
ATOM 1873 C C . GLY A 1 245 ? 17.785 29.033 -27.796 1.00 64.56 245 GLY A C 1
ATOM 1874 O O . GLY A 1 245 ? 17.768 27.895 -27.343 1.00 64.56 245 GLY A O 1
ATOM 1875 N N . LYS A 1 246 ? 17.830 30.133 -27.018 1.00 57.22 246 LYS A N 1
ATOM 1876 C CA . LYS A 1 246 ? 17.717 30.287 -25.537 1.00 57.22 246 LYS A CA 1
ATOM 1877 C C . LYS A 1 246 ? 18.609 29.452 -24.591 1.00 57.22 246 LYS A C 1
ATOM 1879 O O . LYS A 1 246 ? 18.763 29.848 -23.440 1.00 57.22 246 LYS A O 1
ATOM 1884 N N . CYS A 1 247 ? 19.228 28.365 -25.043 1.00 63.00 247 CYS A N 1
ATOM 1885 C CA . CYS A 1 247 ? 19.943 27.407 -24.187 1.00 63.00 247 CYS A CA 1
ATOM 1886 C C . CYS A 1 247 ? 21.478 27.558 -24.201 1.00 63.00 247 CYS A C 1
ATOM 1888 O O . CYS A 1 247 ? 22.187 26.783 -23.561 1.00 63.00 247 CYS A O 1
ATOM 1890 N N . THR A 1 248 ? 22.019 28.539 -24.929 1.00 72.62 248 THR A N 1
ATOM 1891 C CA . THR A 1 248 ? 23.470 28.714 -25.089 1.00 72.62 248 THR A CA 1
ATOM 1892 C C . THR A 1 248 ? 24.140 29.093 -23.764 1.00 72.62 248 THR A C 1
ATOM 1894 O O . THR A 1 248 ? 23.837 30.135 -23.190 1.00 72.62 248 THR A O 1
ATOM 1897 N N . GLY A 1 249 ? 25.083 28.266 -23.299 1.00 76.19 249 GLY A N 1
ATOM 1898 C CA . GLY A 1 249 ? 25.909 28.536 -22.112 1.00 76.19 249 GLY A CA 1
ATOM 1899 C C . GLY A 1 249 ? 25.282 28.164 -20.763 1.00 76.19 249 GLY A C 1
ATOM 1900 O O . GLY A 1 249 ? 25.908 28.393 -19.731 1.00 76.19 249 GLY A O 1
ATOM 1901 N N . ILE A 1 250 ? 24.082 27.577 -20.748 1.00 85.75 250 ILE A N 1
ATOM 1902 C CA . ILE A 1 250 ? 23.419 27.114 -19.522 1.00 85.75 250 ILE A CA 1
ATOM 1903 C C . ILE A 1 250 ? 23.707 25.624 -19.306 1.00 85.75 250 ILE A C 1
ATOM 1905 O O . ILE A 1 250 ? 23.500 24.806 -20.202 1.00 85.75 250 ILE A O 1
ATOM 1909 N N . ALA A 1 251 ? 24.179 25.270 -18.108 1.00 89.19 251 ALA A N 1
ATOM 1910 C CA . ALA A 1 251 ? 24.525 23.895 -17.757 1.00 89.19 251 ALA A CA 1
ATOM 1911 C C . ALA A 1 251 ? 23.305 22.958 -17.798 1.00 89.19 251 ALA A C 1
ATOM 1913 O O . ALA A 1 251 ? 22.182 23.366 -17.494 1.00 89.19 251 ALA A O 1
ATOM 1914 N N . ALA A 1 252 ? 23.535 21.691 -18.147 1.00 90.31 252 ALA A N 1
ATOM 1915 C CA . ALA A 1 252 ? 22.505 20.661 -18.065 1.00 90.31 252 ALA A CA 1
ATOM 1916 C C . ALA A 1 252 ? 22.106 20.401 -16.602 1.00 90.31 252 ALA A C 1
ATOM 1918 O O . ALA A 1 252 ? 22.947 20.467 -15.701 1.00 90.31 252 ALA A O 1
ATOM 1919 N N . TRP A 1 253 ? 20.828 20.101 -16.366 1.00 92.44 253 TRP A N 1
ATOM 1920 C CA . TRP A 1 253 ? 20.344 19.687 -15.050 1.00 92.44 253 TRP A CA 1
ATOM 1921 C C . TRP A 1 253 ? 2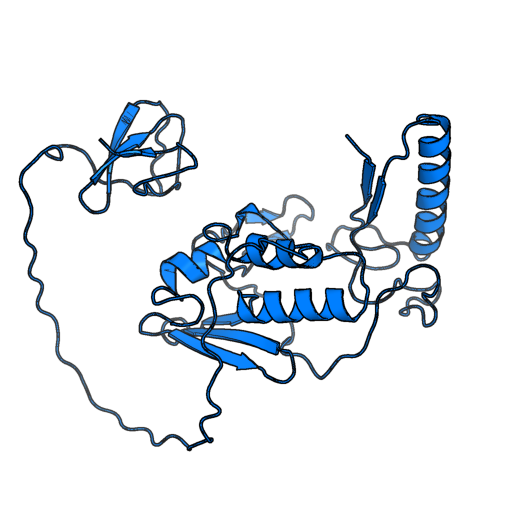1.050 18.404 -14.597 1.00 92.44 253 TRP A C 1
ATOM 1923 O O . TRP A 1 253 ? 21.281 17.492 -15.394 1.00 92.44 253 TRP A O 1
ATOM 1933 N N . ASN A 1 254 ? 21.380 18.331 -13.310 1.00 84.12 254 ASN A N 1
ATOM 1934 C CA . ASN A 1 254 ? 22.061 17.198 -12.704 1.00 84.12 254 ASN A CA 1
ATOM 1935 C C . ASN A 1 254 ? 21.383 16.848 -11.375 1.00 84.12 254 ASN A C 1
ATOM 1937 O O . ASN A 1 254 ? 21.246 17.696 -10.495 1.00 84.12 254 ASN A O 1
ATOM 1941 N N . SER A 1 255 ? 21.004 15.581 -11.219 1.00 80.62 255 SER A N 1
ATOM 1942 C CA . SER A 1 255 ? 20.309 15.071 -10.035 1.00 80.62 255 SER A CA 1
ATOM 1943 C C . SER A 1 255 ? 21.114 15.189 -8.737 1.00 80.62 255 SER A C 1
ATOM 1945 O O . SER A 1 255 ? 20.529 15.301 -7.663 1.00 80.62 255 SER A O 1
ATOM 1947 N N . ALA A 1 256 ? 22.446 15.189 -8.815 1.00 74.31 256 ALA A N 1
ATOM 1948 C CA . ALA A 1 256 ? 23.332 15.323 -7.663 1.00 74.31 256 ALA A CA 1
ATOM 1949 C C . ALA A 1 256 ? 23.613 16.787 -7.280 1.00 74.31 256 ALA A C 1
ATOM 1951 O O . ALA A 1 256 ? 24.061 17.048 -6.162 1.00 74.31 256 ALA A O 1
ATOM 1952 N N . THR A 1 257 ? 23.356 17.749 -8.170 1.00 76.50 257 THR A N 1
ATOM 1953 C CA . THR A 1 257 ? 23.618 19.170 -7.914 1.00 76.50 257 THR A CA 1
ATOM 1954 C C . THR A 1 257 ? 22.536 19.776 -7.023 1.00 76.50 257 THR A C 1
ATOM 1956 O O . THR A 1 257 ? 21.344 19.603 -7.261 1.00 76.50 257 THR A O 1
ATOM 1959 N N . ILE A 1 258 ? 22.963 20.516 -5.998 1.00 81.12 258 ILE A N 1
ATOM 1960 C CA . ILE A 1 258 ? 22.075 21.317 -5.152 1.00 81.12 258 ILE A CA 1
ATOM 1961 C C . ILE A 1 258 ? 21.893 22.691 -5.800 1.00 81.12 258 I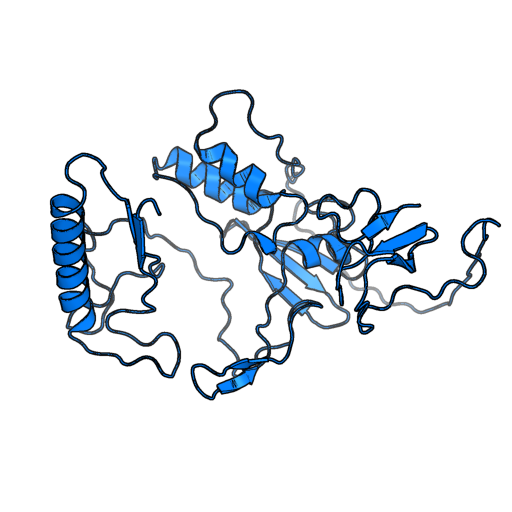LE A C 1
ATOM 1963 O O . ILE A 1 258 ? 22.857 23.442 -5.956 1.00 81.12 258 ILE A O 1
ATOM 1967 N N . TYR A 1 259 ? 20.653 23.051 -6.119 1.00 86.44 259 TYR A N 1
ATOM 1968 C CA . TYR A 1 259 ? 20.279 24.375 -6.610 1.00 86.44 259 TYR A CA 1
ATOM 1969 C C . TYR A 1 259 ? 19.784 25.210 -5.435 1.00 86.44 259 TYR A C 1
ATOM 1971 O O . TYR A 1 259 ? 18.587 25.319 -5.183 1.00 86.44 259 TYR A O 1
ATOM 1979 N N . ALA A 1 260 ? 20.732 25.739 -4.659 1.00 71.62 260 ALA A N 1
ATOM 1980 C CA . ALA A 1 260 ? 20.451 26.263 -3.324 1.00 71.62 260 ALA A CA 1
ATOM 1981 C C . ALA A 1 260 ? 19.609 27.552 -3.299 1.00 71.62 260 ALA A C 1
ATOM 1983 O O . ALA A 1 260 ? 18.923 27.816 -2.314 1.00 71.62 260 ALA A O 1
ATOM 1984 N N . THR A 1 261 ? 19.658 28.353 -4.365 1.00 79.75 261 THR A N 1
ATOM 1985 C CA . THR A 1 261 ? 18.947 29.634 -4.475 1.00 79.75 261 THR A CA 1
ATOM 1986 C C . THR A 1 261 ? 17.958 29.604 -5.629 1.00 79.75 261 THR A C 1
ATOM 1988 O O . THR A 1 261 ? 18.267 29.068 -6.694 1.00 79.75 261 THR A O 1
ATOM 1991 N N . ALA A 1 262 ? 16.783 30.205 -5.431 1.00 88.62 262 ALA A N 1
ATOM 1992 C CA . ALA A 1 262 ? 15.802 30.405 -6.494 1.00 88.62 262 ALA A CA 1
ATOM 1993 C C . ALA A 1 262 ? 16.414 31.190 -7.667 1.00 88.62 262 ALA A C 1
ATOM 1995 O O . ALA A 1 262 ? 17.224 32.096 -7.456 1.00 88.62 262 ALA A O 1
ATOM 1996 N N . GLY A 1 263 ? 16.005 30.874 -8.896 1.00 89.56 263 GLY A N 1
ATOM 1997 C CA . GLY A 1 263 ? 16.458 31.570 -10.102 1.00 89.56 263 GLY A CA 1
ATOM 1998 C C . GLY A 1 263 ? 17.645 30.929 -10.833 1.00 89.56 263 GLY A C 1
ATOM 1999 O O . GLY A 1 2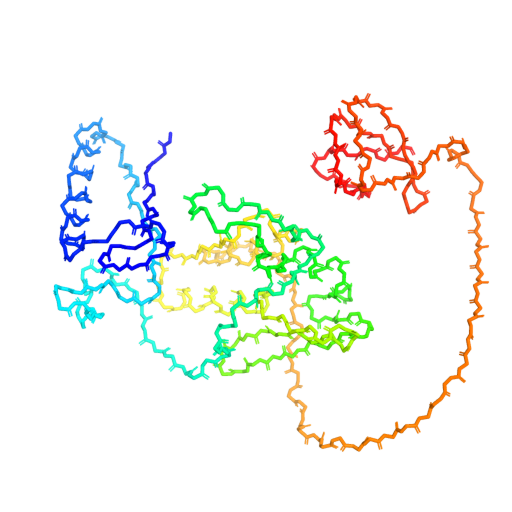63 ? 18.048 31.438 -11.880 1.00 89.56 263 GLY A O 1
ATOM 2000 N N . ALA A 1 264 ? 18.200 29.824 -10.330 1.00 92.25 264 ALA A N 1
ATOM 2001 C CA . ALA A 1 264 ? 19.181 29.021 -11.049 1.00 92.25 264 ALA A CA 1
ATOM 2002 C C . ALA A 1 264 ? 18.557 28.417 -12.317 1.00 92.25 264 ALA A C 1
ATOM 2004 O O . ALA A 1 264 ? 17.440 27.897 -12.296 1.00 92.25 264 ALA A O 1
ATOM 2005 N N . LYS A 1 265 ? 19.297 28.493 -13.428 1.00 93.50 265 LYS A N 1
ATOM 2006 C CA . LYS A 1 265 ? 18.855 28.033 -14.747 1.00 93.50 265 LYS A CA 1
ATOM 2007 C C . LYS A 1 265 ? 19.583 26.763 -15.154 1.00 93.50 265 LYS A C 1
ATOM 2009 O O . LYS A 1 265 ? 20.802 26.684 -15.003 1.00 93.50 265 LYS A O 1
ATOM 2014 N N . VAL A 1 266 ? 18.845 25.812 -15.712 1.00 91.94 266 VAL A N 1
ATOM 2015 C CA . VAL A 1 266 ? 19.372 24.540 -16.218 1.00 91.94 266 VAL A CA 1
ATOM 2016 C C . VAL A 1 266 ? 18.724 24.170 -17.541 1.00 91.94 266 VAL A C 1
ATOM 2018 O O . VAL A 1 266 ? 17.595 24.574 -17.819 1.00 91.94 266 VAL A O 1
ATOM 2021 N N . THR A 1 267 ? 19.417 23.369 -18.344 1.00 91.44 267 THR A N 1
ATOM 2022 C CA . THR A 1 267 ? 18.836 22.743 -19.535 1.00 91.44 267 THR A CA 1
ATOM 2023 C C . THR A 1 267 ? 18.476 21.285 -19.254 1.00 91.44 267 THR A C 1
ATOM 2025 O O . THR A 1 267 ? 19.269 20.539 -18.681 1.00 91.44 267 THR A O 1
ATOM 2028 N N . TYR A 1 268 ? 17.275 20.852 -19.636 1.00 86.56 268 TYR A N 1
ATOM 2029 C CA . TYR A 1 268 ? 16.865 19.448 -19.537 1.00 86.56 268 TYR A CA 1
ATOM 2030 C C . TYR A 1 268 ? 15.928 19.096 -20.691 1.00 86.56 268 TYR A C 1
ATOM 2032 O O . TYR A 1 268 ? 14.996 19.838 -20.982 1.00 86.56 268 TYR A O 1
ATOM 2040 N N . SER A 1 269 ? 16.200 17.990 -21.388 1.00 84.25 269 SER A N 1
ATOM 2041 C CA . SER A 1 269 ? 15.406 17.525 -22.541 1.00 84.25 269 SER A CA 1
ATOM 2042 C C . SER A 1 269 ? 15.153 18.588 -23.628 1.00 84.25 269 SER A C 1
ATOM 2044 O O . SER A 1 269 ? 14.116 18.577 -24.278 1.00 84.25 269 SER A O 1
ATOM 2046 N N . GLY A 1 270 ? 16.096 19.516 -23.832 1.00 81.06 270 GLY A N 1
ATOM 2047 C CA . GLY A 1 270 ? 15.980 20.597 -24.823 1.00 81.06 270 GLY A CA 1
ATOM 2048 C C . GLY A 1 270 ? 15.218 21.843 -24.353 1.00 81.06 270 GLY A C 1
ATOM 2049 O O . GLY A 1 270 ? 15.075 22.779 -25.134 1.00 81.06 270 GLY A O 1
ATOM 2050 N N . HIS A 1 271 ? 14.780 21.879 -23.093 1.00 83.38 271 HIS A N 1
ATOM 2051 C CA . HIS A 1 271 ? 14.071 23.001 -22.474 1.00 83.38 271 HIS A CA 1
ATOM 2052 C C . HIS A 1 271 ? 14.943 23.732 -21.450 1.00 83.38 271 HIS A C 1
ATOM 2054 O O . HIS A 1 271 ? 15.878 23.152 -20.885 1.00 83.38 271 HIS A O 1
ATOM 2060 N N . LEU A 1 272 ? 14.627 25.008 -21.211 1.00 89.69 272 LEU A N 1
ATOM 2061 C CA . LEU A 1 272 ? 15.264 25.850 -20.203 1.00 89.69 272 LEU A CA 1
ATOM 2062 C C . LEU A 1 272 ? 14.360 25.926 -18.974 1.00 89.69 272 LEU A C 1
ATOM 2064 O O . LEU A 1 272 ? 13.256 26.455 -19.042 1.00 89.69 272 LEU A O 1
ATOM 2068 N N . PHE A 1 273 ? 14.865 25.477 -17.831 1.00 91.56 273 PHE A N 1
ATOM 2069 C CA . PHE A 1 273 ? 14.126 25.507 -16.576 1.00 91.56 273 PHE A CA 1
ATOM 2070 C C . PHE A 1 273 ? 14.775 26.441 -15.567 1.00 91.56 273 PHE A C 1
ATOM 2072 O O . PHE A 1 273 ? 16.000 26.551 -15.500 1.00 91.56 273 PHE A O 1
ATOM 2079 N N . THR A 1 274 ? 13.942 27.091 -14.758 1.00 93.81 274 THR A N 1
ATOM 2080 C CA . THR A 1 274 ? 14.368 27.927 -13.630 1.00 93.81 274 THR A CA 1
ATOM 2081 C C . THR A 1 274 ? 13.775 27.385 -12.334 1.00 93.81 274 THR A C 1
ATOM 2083 O O . THR A 1 274 ? 12.560 27.194 -12.267 1.00 93.81 274 THR A O 1
ATOM 2086 N N . ASN A 1 275 ? 14.593 27.142 -11.305 1.00 93.00 275 ASN A N 1
ATOM 2087 C CA . ASN A 1 275 ? 14.074 26.684 -10.014 1.00 93.00 275 ASN A CA 1
ATOM 2088 C C . ASN A 1 275 ? 13.371 27.822 -9.257 1.00 93.00 275 ASN A C 1
ATOM 2090 O O . ASN A 1 275 ? 13.831 28.968 -9.239 1.00 93.00 275 ASN A O 1
ATOM 2094 N N . ALA A 1 276 ? 12.265 27.508 -8.590 1.00 85.12 276 ALA A N 1
ATOM 2095 C CA . ALA A 1 276 ? 11.517 28.470 -7.786 1.00 85.12 276 ALA A CA 1
ATOM 2096 C C . ALA A 1 276 ? 12.049 28.605 -6.345 1.00 85.12 276 ALA A C 1
ATOM 2098 O O . ALA A 1 276 ? 11.865 29.649 -5.722 1.00 85.12 276 ALA A O 1
ATOM 2099 N N . TRP A 1 277 ? 12.726 27.577 -5.829 1.00 83.00 277 TRP A N 1
ATOM 2100 C CA . TRP A 1 277 ? 13.348 27.527 -4.501 1.00 83.00 277 TRP A CA 1
ATOM 2101 C C . TRP A 1 277 ? 14.454 26.462 -4.474 1.00 83.00 277 TRP A C 1
ATOM 2103 O O . TRP A 1 277 ? 14.810 25.901 -5.511 1.00 83.00 277 TRP A O 1
ATOM 2113 N N . TRP A 1 278 ? 15.026 26.217 -3.293 1.00 90.00 278 TRP A N 1
ATOM 2114 C CA . TRP A 1 278 ? 16.019 25.166 -3.076 1.00 90.00 278 TRP A CA 1
ATOM 2115 C C . TRP A 1 278 ? 15.536 23.816 -3.632 1.00 90.00 278 TRP A C 1
ATOM 2117 O O . TRP A 1 278 ? 14.420 23.399 -3.338 1.00 90.00 278 TRP A O 1
ATOM 2127 N N . THR A 1 279 ? 16.358 23.126 -4.419 1.00 81.88 279 THR A N 1
ATOM 2128 C CA . THR A 1 279 ? 16.004 21.818 -4.999 1.00 81.88 279 THR A CA 1
ATOM 2129 C C . THR A 1 279 ? 17.252 20.964 -5.227 1.00 81.88 279 THR A C 1
ATOM 2131 O O . THR A 1 279 ? 18.330 21.487 -5.529 1.00 81.88 279 THR A O 1
ATOM 2134 N N . GLN A 1 280 ? 17.114 19.648 -5.067 1.00 84.12 280 GLN A N 1
ATOM 2135 C CA . GLN A 1 280 ? 18.101 18.635 -5.433 1.00 84.12 280 GLN A CA 1
ATOM 2136 C C . GLN A 1 280 ? 17.362 17.353 -5.827 1.00 84.12 280 GLN A C 1
ATOM 2138 O O . GLN A 1 280 ? 16.552 16.835 -5.064 1.00 84.12 280 GLN A O 1
ATOM 2143 N N . ASN A 1 281 ? 17.709 16.776 -6.980 1.00 79.31 281 ASN A N 1
ATOM 2144 C CA . ASN A 1 281 ? 17.118 15.532 -7.487 1.00 79.31 281 ASN A CA 1
ATOM 2145 C C . ASN A 1 281 ? 15.615 15.609 -7.855 1.00 79.31 281 ASN A C 1
ATOM 2147 O O . ASN A 1 281 ? 15.048 14.602 -8.277 1.00 79.31 281 ASN A O 1
ATOM 2151 N N . GLU A 1 282 ? 14.965 16.776 -7.799 1.00 79.25 282 GLU A N 1
ATOM 2152 C CA . GLU A 1 282 ? 13.678 16.988 -8.472 1.00 79.25 282 GLU A CA 1
ATOM 2153 C C . GLU A 1 282 ? 13.903 17.252 -9.968 1.00 79.25 282 GLU A C 1
ATOM 2155 O O . GLU A 1 282 ? 14.530 18.241 -10.350 1.00 79.25 282 GLU A O 1
ATOM 2160 N N . THR A 1 283 ? 13.427 16.341 -10.823 1.00 87.50 283 THR A N 1
ATOM 2161 C CA . THR A 1 283 ? 13.624 16.423 -12.280 1.00 87.50 283 THR A CA 1
ATOM 2162 C C . THR A 1 283 ? 12.721 17.507 -12.885 1.00 87.50 283 THR A C 1
ATOM 2164 O O . THR A 1 283 ? 11.514 17.463 -12.644 1.00 87.50 283 THR A O 1
ATOM 2167 N N . PRO A 1 284 ? 13.247 18.451 -13.689 1.00 88.62 284 PRO A N 1
ATOM 2168 C CA . PRO A 1 284 ? 12.425 19.440 -14.373 1.00 88.62 284 PRO A CA 1
ATOM 2169 C C . PRO A 1 284 ? 11.510 18.774 -15.403 1.00 88.62 284 PRO A C 1
ATOM 2171 O O . PRO A 1 284 ? 11.971 17.996 -16.241 1.00 88.62 284 PRO A O 1
ATOM 2174 N N . VAL A 1 285 ? 10.219 19.096 -15.365 1.00 84.00 285 VAL A N 1
ATOM 2175 C CA . VAL A 1 285 ? 9.226 18.615 -16.333 1.00 84.00 285 VAL A CA 1
ATOM 2176 C C . VAL A 1 285 ? 8.391 19.782 -16.849 1.00 84.00 285 VAL A C 1
ATOM 2178 O O . VAL A 1 285 ? 8.095 20.729 -16.121 1.00 84.00 285 VAL A O 1
ATOM 2181 N N . ILE A 1 286 ? 8.013 19.736 -18.124 1.00 77.00 286 ILE A N 1
ATOM 2182 C CA . ILE A 1 286 ? 7.107 20.730 -18.708 1.00 77.00 286 ILE A CA 1
ATOM 2183 C C . ILE A 1 286 ? 5.744 20.584 -18.032 1.00 77.00 286 ILE A C 1
ATOM 2185 O O . ILE A 1 286 ? 5.217 19.478 -17.931 1.00 77.00 286 ILE A O 1
ATOM 2189 N N . GLY A 1 287 ? 5.170 21.702 -17.586 1.00 70.56 287 GLY A N 1
ATOM 2190 C CA . GLY A 1 287 ? 3.891 21.690 -16.877 1.00 70.56 287 GLY A CA 1
ATOM 2191 C C . GLY A 1 287 ? 3.985 21.168 -15.443 1.00 70.56 287 GLY A C 1
ATOM 2192 O O . GLY A 1 287 ? 2.986 20.676 -14.926 1.00 70.56 287 GLY A O 1
ATOM 2193 N N . ASP A 1 288 ? 5.158 21.271 -14.808 1.00 71.88 288 ASP A N 1
ATOM 2194 C CA . ASP A 1 288 ? 5.355 20.923 -13.401 1.00 71.88 288 ASP A CA 1
ATOM 2195 C C . ASP A 1 288 ? 4.325 21.616 -12.489 1.00 71.88 288 ASP A C 1
ATOM 2197 O O . ASP A 1 288 ? 4.410 22.810 -12.192 1.00 71.88 288 ASP A O 1
ATOM 2201 N N . THR A 1 289 ? 3.350 20.842 -12.011 1.00 64.38 289 THR A N 1
ATOM 2202 C CA . THR A 1 289 ? 2.312 21.311 -11.087 1.00 64.38 289 THR A CA 1
ATOM 2203 C C . THR A 1 289 ? 2.822 21.472 -9.658 1.00 64.38 289 THR A C 1
ATOM 2205 O O . THR A 1 289 ? 2.147 22.106 -8.850 1.00 64.38 289 THR A O 1
ATOM 2208 N N . SER A 1 290 ? 3.994 20.913 -9.328 1.00 67.88 290 SER A N 1
ATOM 2209 C CA . SER A 1 290 ? 4.644 21.135 -8.031 1.00 67.88 290 SER A CA 1
ATOM 2210 C C . SER A 1 290 ? 5.300 22.519 -7.945 1.00 67.88 290 SER A C 1
ATOM 2212 O O . SER A 1 290 ? 5.513 23.037 -6.850 1.00 67.88 290 SER A O 1
ATOM 2214 N N . GLY A 1 291 ? 5.562 23.148 -9.099 1.00 79.25 291 GLY A N 1
ATOM 2215 C CA . GLY A 1 291 ? 6.094 24.504 -9.217 1.00 79.25 291 GLY A CA 1
ATOM 2216 C C . GLY A 1 291 ? 7.585 24.636 -8.901 1.00 79.25 291 GLY A C 1
ATOM 2217 O O . GLY A 1 291 ? 8.075 25.766 -8.858 1.00 79.25 291 GLY A O 1
ATOM 2218 N N . VAL A 1 292 ? 8.294 23.517 -8.698 1.00 84.31 292 VAL A N 1
ATOM 2219 C CA . VAL A 1 292 ? 9.729 23.482 -8.380 1.00 84.31 292 VAL A CA 1
ATOM 2220 C C . VAL A 1 292 ? 10.540 24.030 -9.549 1.00 84.31 292 VAL A C 1
ATOM 2222 O O . VAL A 1 292 ? 11.429 24.858 -9.336 1.00 84.31 292 VAL A O 1
ATOM 2225 N N . TRP A 1 293 ? 10.195 23.634 -10.778 1.00 88.62 293 TRP A N 1
ATOM 2226 C CA . TRP A 1 293 ? 10.836 24.104 -12.004 1.00 88.62 293 TRP A CA 1
ATOM 2227 C C . TRP A 1 293 ? 9.839 24.809 -12.920 1.00 88.62 293 TRP A C 1
ATOM 2229 O O . TRP A 1 293 ? 8.790 24.272 -13.262 1.00 88.62 293 TRP A O 1
ATOM 2239 N N . LYS A 1 294 ? 10.188 26.015 -13.370 1.00 88.75 294 LYS A N 1
ATOM 2240 C CA . LYS A 1 294 ? 9.407 26.775 -14.354 1.00 88.75 294 LYS A CA 1
ATOM 2241 C C . LYS A 1 294 ? 10.089 26.731 -15.715 1.00 88.75 294 LYS A C 1
ATOM 2243 O O . LYS A 1 294 ? 11.259 27.103 -15.811 1.00 88.75 294 LYS A O 1
ATOM 2248 N N . ASP A 1 295 ? 9.351 26.291 -16.729 1.00 83.69 295 ASP A N 1
ATOM 2249 C CA . ASP A 1 295 ? 9.762 26.335 -18.141 1.00 83.69 295 ASP A CA 1
ATOM 2250 C C . ASP A 1 295 ? 9.759 27.792 -18.655 1.00 83.69 295 ASP A C 1
ATOM 2252 O O . ASP A 1 295 ? 8.915 28.589 -18.224 1.00 83.69 295 ASP A O 1
ATOM 2256 N N . GLY A 1 296 ? 10.710 28.167 -19.522 1.00 70.19 296 GLY A N 1
ATOM 2257 C CA . GLY A 1 296 ? 10.966 29.568 -19.915 1.00 70.19 296 GLY A CA 1
ATOM 2258 C C . GLY A 1 296 ? 11.474 29.812 -21.336 1.00 70.19 296 GLY A C 1
ATOM 2259 O O . GLY A 1 296 ? 11.934 28.881 -22.021 1.00 70.19 296 GLY A O 1
#

Secondary structure (DSSP, 8-state):
--EEEE--S-TTS-SSTT----TTHHHHHHHHHHHHHHHHHHH-TTS--EEEE---SSPPB-TTSSB-S--TTS-------S-S-PPPPSSPPP-STT---EE-TTTT--EE------HHHIIIIISTTSTT-PPTTEEEEEETTTTEEEEEETTTTEEEE---HHHHHHHHHHHHHTT-S----S-GGG-STTHHHHHHHTTS-SSS-----PPPP------------------------PPPSS-TTPPBP-TT--B-STT-EEEETTEEEEESS-BSS----TT-TT-SEEE-

pLDDT: mean 76.99, std 20.76, range [22.31, 97.62]

Foldseek 3Di:
DQADEAEDQAAQDDDPPPDDYDLCRVVVVVVVQVVRLVVQCVVCVPRRGDYHYDDDPFADAHSVRDRDPDPVVPDDDDDDDDDPDDPDDPAQDAAFPPFDQDQPPPRRPGGHTPNDDFQQRCCVAFQPVDQQRGDPQKHWDADPRLRWIWMAGPVVRDIDTDDTLRSLLVVLVVCLVVVHPFDDDPDPVRDHPCQNVLSRQCSPDDPPRRDHRDDPDDPDDDDDDDDDDDDDDDDDDDDDDADDDDCPPAAADDQADWPAAWQRWHDDPNWIWTARHIDHNPDDDVPPPVRRIDTD

InterPro domains:
  IPR001223 Glycoside hydrolase family 18, catalytic domain [PF00704] (1-71)
  IPR001223 Glycoside hydrolase family 18, catalytic domain [PF00704] (99-191)
  IPR001223 Glycoside hydrolase family 18, catalytic domain [PS51910] (1-207)
  IPR003610 Carbohydrate binding module family 5/12 [PF02839] (252-294)
  IPR003610 Carbohydrate binding module family 5/12 [SM00495] (250-296)
  IPR011583 Chitinase II/V-like, catalytic domain [SM00636] (1-191)
  IPR017853 Glycoside hydrolase superfamily [SSF51445] (2-206)
  IPR029070 Chitinase insertion domain superfamily [G3DSA:3.10.50.10] (87-162)
  IPR029070 Chitinase insertion domain superfamily [SSF54556] (89-162)
  IPR036573 Carbohydrate-binding module superfamily 5/12 [SSF51055] (247-295)
  IPR050314 Glycosyl hydrolase family 18 [PTHR11177] (108-204)

Sequence (296 aa):
MHGIDLDWEYPGRGGAICNTVSPNDSANYLVLLRELRAQMDLEFPNDRKLLTAAVRVQPFDGADGKPMANVAAFAMNTQNPISMYVNKTNVTPKGGPGDRNEINYFCNEGAVYSGMWKWKEIRGAILTGGVTSPAPGWTRYWDDATQTPWLYGTAANTFISYDDVQSMTIKVNYAKNAGLRGVMLWDMSYDYNNELINVLQNIHCTSNCPVVTTVPTPTATATTSVPVTTTTSSGPVTTTTTPVGKCTGIAAWNSATIYATAGAKVTYSGHLFTNAWWTQNETPVIGDTSGVWKDG